Protein 9PGW (pdb70)

GO terms:
  GO:0000139 Golgi membrane (C, IDA)
  GO:0005769 early endosome (C, IDA)
  GO:0005829 cytosol (C, IDA)
  GO:0005886 plasma membrane (C, IDA)
  GO:0030140 trans-Golgi network transport vesicle (C, IDA)
  GO:0045055 regulated exocytosis (P, IDA)
  GO:0009725 response to hormone (P, IDA)
  GO:0006893 Golgi to plasma membrane transport (P, IDA)
  GO:0006897 endocytosis (P, IDA)

Radius of gyration: 14.92 Å; Cα contacts (8 Å, |Δi|>4): 366; chains: 1; bounding box: 34×33×40 Å

Secondary structure (DSSP, 8-state):
--EEEEE--SHHHHHHHHHHHHTT-EEEEE-SSHHHHGGGS-TTSEEE-HHHHGGG-SEEEE-S-GGGGGGGGGGHHHHTT-EEEE----SSTT-SSS-HHHHHHHH-TTSEEEE--TTS-HHHHHH---TT--EEEEB-S-HHHHHHHHHHHHHTT-EEEE--SGGGHHHHHHGGGT-

Structure (mmCIF, N/CA/C/O backbone):
data_9PGW
#
_entry.id   9PGW
#
_cell.length_a   68.123
_cell.length_b   68.123
_cell.length_c   95.225
_cell.angle_alpha   90.000
_cell.angle_beta   90.000
_cell.angle_gamma   120.000
#
_symmetry.space_group_name_H-M   'P 31 2 1'
#
loop_
_entity.id
_entity.type
_entity.pdbx_description
1 polymer 'Metalloreductase STEAP2'
2 non-polymer 'NADPH DIHYDRO-NICOTINAMIDE-ADENINE-DINUCLEOTIDE PHOSPHATE'
3 non-polymer 1,2-ETHANEDIOL
4 non-polymer 'SULFATE ION'
5 water water
#
loop_
_atom_site.group_PDB
_atom_site.id
_atom_site.type_symbol
_atom_site.label_atom_id
_atom_site.label_alt_id
_atom_site.label_comp_id
_atom_site.label_asym_id
_atom_site.label_entity_id
_atom_site.label_seq_id
_atom_site.pdbx_PDB_ins_code
_atom_site.Cartn_x
_atom_site.Cartn_y
_atom_site.Cartn_z
_atom_site.occupancy
_atom_site.B_iso_or_equiv
_atom_site.auth_seq_id
_atom_site.auth_comp_id
_atom_site.auth_asym_id
_atom_site.auth_atom_id
_atom_site.pdbx_PDB_model_num
ATOM 1 N N . LYS A 1 4 ? 14.02421 0.33215 14.91033 1.000 42.44806 30 LYS A N 1
ATOM 2 C CA . LYS A 1 4 ? 14.33498 0.82218 13.56900 1.000 36.44476 30 LYS A CA 1
ATOM 3 C C . LYS A 1 4 ? 15.84308 0.90176 13.33674 1.000 31.33890 30 LYS A C 1
ATOM 4 O O . LYS A 1 4 ? 16.59784 1.31305 14.22647 1.000 35.71561 30 LYS A O 1
ATOM 10 N N . VAL A 1 5 ? 16.27173 0.48602 12.14020 1.000 29.92612 31 VAL A N 1
ATOM 11 C CA . VAL A 1 5 ? 17.66713 0.62099 11.74056 1.000 28.05048 31 VAL A CA 1
ATOM 12 C C . VAL A 1 5 ? 17.95436 2.08774 11.45102 1.000 24.27155 31 VAL A C 1
ATOM 13 O O . VAL A 1 5 ? 17.12670 2.78787 10.85144 1.000 25.75850 31 VAL A O 1
ATOM 17 N N . THR A 1 6 ? 19.12418 2.55948 11.88102 1.000 25.48542 32 THR A N 1
ATOM 18 C CA . THR A 1 6 ? 19.52871 3.95095 11.69783 1.000 23.27673 32 THR A CA 1
ATOM 19 C C . THR A 1 6 ? 20.44928 4.06975 10.49058 1.000 21.86610 32 THR A C 1
ATOM 20 O O . THR A 1 6 ? 21.44359 3.34273 10.38355 1.000 23.44227 32 THR A O 1
ATOM 24 N N . VAL A 1 7 ? 20.11504 5.00135 9.59681 1.000 20.24304 33 VAL A N 1
ATOM 25 C CA . VAL A 1 7 ? 20.93758 5.35308 8.44498 1.000 20.39651 33 VAL A CA 1
ATOM 26 C C . VAL A 1 7 ? 21.35432 6.81124 8.58817 1.000 18.49432 33 VAL A C 1
ATOM 27 O O . VAL A 1 7 ? 20.55434 7.65725 8.99968 1.000 20.07014 33 VAL A O 1
ATOM 31 N N . GLY A 1 8 ? 22.60462 7.10435 8.25668 1.000 17.96794 34 GLY A N 1
ATOM 32 C CA . GLY A 1 8 ? 23.13871 8.44834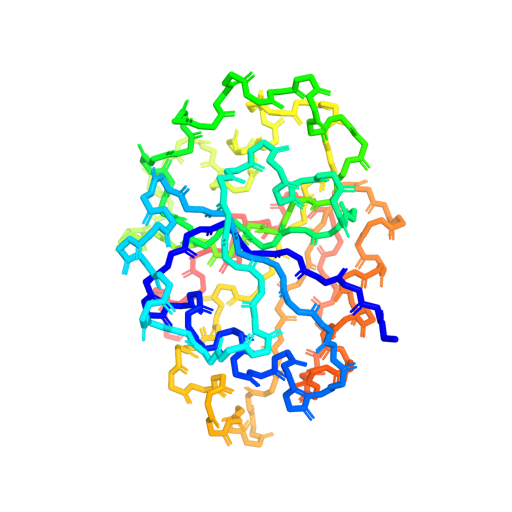 8.36005 1.000 17.90746 34 GLY A CA 1
ATOM 33 C C . GLY A 1 8 ? 23.14772 9.15240 7.01448 1.000 18.02843 34 GLY A C 1
ATOM 34 O O . GLY A 1 8 ? 23.21982 8.51583 5.96152 1.000 17.85179 34 GLY A O 1
ATOM 35 N N . VAL A 1 9 ? 23.03523 10.47214 7.06233 1.000 18.02816 35 VAL A N 1
ATOM 36 C CA . VAL A 1 9 ? 23.20511 11.34296 5.90037 1.000 18.91188 35 VAL A CA 1
ATOM 37 C C . VAL A 1 9 ? 24.08135 12.49830 6.34456 1.000 18.45251 35 VAL A C 1
ATOM 38 O O . VAL A 1 9 ? 23.79083 13.13038 7.36759 1.000 19.21968 35 VAL A O 1
ATOM 42 N N . ILE A 1 10 ? 25.15018 12.76985 5.59709 1.000 17.17178 36 ILE A N 1
ATOM 43 C CA . ILE A 1 10 ? 25.97078 13.95395 5.80109 1.000 18.65791 36 ILE A CA 1
ATOM 44 C C . ILE A 1 10 ? 25.48608 15.01956 4.82949 1.000 18.97926 36 ILE A C 1
ATOM 45 O O . ILE A 1 10 ? 25.34477 14.75496 3.62648 1.000 18.78566 36 ILE A O 1
ATOM 50 N N . GLY A 1 11 ? 25.21239 16.21686 5.33878 1.000 19.04941 37 GLY A N 1
ATOM 51 C CA . GLY A 1 11 ? 24.67799 17.29082 4.52431 1.000 17.93006 37 GLY A CA 1
ATOM 52 C C . GLY A 1 11 ? 23.20908 17.55727 4.83078 1.000 18.65356 37 GLY A C 1
ATOM 53 O O . GLY A 1 11 ? 22.49746 16.72032 5.39147 1.000 21.20422 37 GLY A O 1
ATOM 54 N N . SER A 1 12 ? 22.74015 18.74824 4.41505 1.000 21.52321 38 SER A N 1
ATOM 55 C CA . SER A 1 12 ? 21.36456 19.14932 4.73310 1.000 21.42686 38 SER A CA 1
ATOM 56 C C . SER A 1 12 ? 20.69577 19.87607 3.57431 1.000 24.31826 38 SER A C 1
ATOM 57 O O . SER A 1 12 ? 19.77592 20.68431 3.78689 1.000 27.62030 38 SER A O 1
ATOM 60 N N . GLY A 1 13 ? 21.12683 19.58949 2.34788 1.000 20.73899 39 GLY A N 1
ATOM 61 C CA . GLY A 1 13 ? 20.60074 20.23452 1.16403 1.000 20.54536 39 GLY A CA 1
ATOM 62 C C . GLY A 1 13 ? 19.43052 19.46046 0.58125 1.000 20.99388 39 GLY A C 1
ATOM 63 O O . GLY A 1 13 ? 18.83751 18.59237 1.22531 1.000 20.04875 39 GLY A O 1
ATOM 64 N N . ASP A 1 14 ? 19.08982 19.80596 -0.66676 1.000 20.72183 40 ASP A N 1
ATOM 65 C CA . ASP A 1 14 ? 17.92015 19.20450 -1.30885 1.000 22.37229 40 ASP A CA 1
ATOM 66 C C . ASP A 1 14 ? 18.01698 17.68998 -1.33653 1.000 20.06507 40 ASP A C 1
ATOM 67 O O . ASP A 1 14 ? 17.03793 16.99306 -1.04638 1.000 20.44091 40 ASP A O 1
ATOM 72 N N . PHE A 1 15 ? 19.19552 17.15601 -1.64554 1.000 19.59479 41 PHE A N 1
ATOM 73 C CA . PHE A 1 15 ? 19.29709 15.70486 -1.72976 1.000 19.06315 41 PHE A CA 1
ATOM 74 C C . PHE A 1 15 ? 19.17177 15.05442 -0.35738 1.000 18.65075 41 PHE A C 1
ATOM 75 O O . PHE A 1 15 ? 18.44657 14.06563 -0.19158 1.000 18.75396 41 PHE A O 1
ATOM 83 N N . ALA A 1 16 ? 19.87876 15.59615 0.64283 1.000 18.46350 42 ALA A N 1
ATOM 84 C CA . ALA A 1 16 ? 19.76303 15.06032 1.99194 1.000 17.54835 42 ALA A CA 1
ATOM 85 C C . ALA A 1 16 ? 18.31957 15.08961 2.47908 1.000 17.25220 42 ALA A C 1
ATOM 86 O O . ALA A 1 16 ? 17.84862 14.12798 3.09959 1.000 18.15024 42 ALA A O 1
ATOM 88 N N . LYS A 1 17 ? 17.60713 16.19334 2.22296 1.000 17.61698 43 LYS A N 1
ATOM 89 C CA . LYS A 1 17 ? 16.22694 16.30186 2.68737 1.000 19.77238 43 LYS A CA 1
ATOM 90 C C . LYS A 1 17 ? 15.34327 15.25045 2.01832 1.000 19.60243 43 LYS A C 1
ATOM 91 O O . LYS A 1 17 ? 14.50677 14.61458 2.67486 1.000 21.42556 43 LYS A O 1
ATOM 97 N N . SER A 1 18 ? 15.51531 15.06644 0.70755 1.000 20.63040 44 SER A N 1
ATOM 98 C CA . SER A 1 18 ? 14.70930 14.12888 -0.07107 1.000 22.46289 44 SER A CA 1
ATOM 99 C C . SER A 1 18 ? 15.01487 12.69286 0.33667 1.000 20.45352 44 SER A C 1
ATOM 100 O O . SER A 1 18 ? 14.10153 11.86667 0.48594 1.000 21.79247 44 SER A O 1
ATOM 103 N N . LEU A 1 19 ? 16.30453 12.37546 0.48483 1.000 18.64029 45 LEU A N 1
ATOM 104 C CA A LEU A 1 19 ? 16.70618 11.05838 0.96742 0.688 20.17934 45 LEU A CA 1
ATOM 105 C CA B LEU A 1 19 ? 16.72349 11.06836 0.98916 0.312 20.18686 45 LEU A CA 1
ATOM 106 C C . LEU A 1 19 ? 16.07485 10.76802 2.32767 1.000 18.93207 45 LEU A C 1
ATOM 107 O O . LEU A 1 19 ? 15.59018 9.65197 2.57448 1.000 18.96847 45 LEU A O 1
ATOM 116 N N . THR A 1 20 ? 16.07374 11.75948 3.21759 1.000 19.24805 46 THR A N 1
ATOM 117 C CA . THR A 1 20 ? 15.52411 11.57192 4.54948 1.000 19.55032 46 THR A CA 1
ATOM 118 C C . THR A 1 20 ? 14.03481 11.24046 4.49696 1.000 18.51939 46 THR A C 1
ATOM 119 O O . THR A 1 20 ? 13.57316 10.33508 5.21282 1.000 18.47023 46 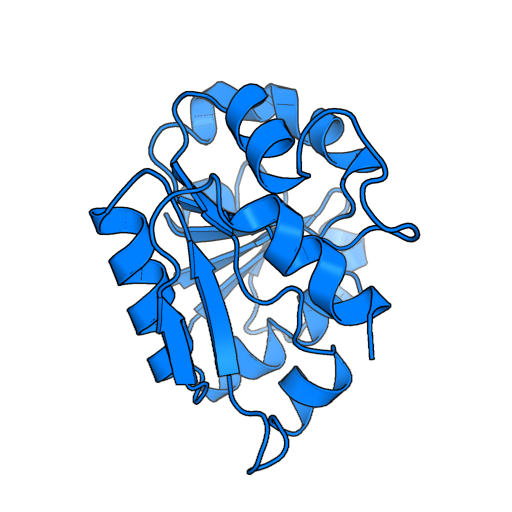THR A O 1
ATOM 123 N N . ILE A 1 21 ? 13.26815 11.97732 3.67426 1.000 20.38176 47 ILE A N 1
ATOM 124 C CA . ILE A 1 21 ? 11.87088 11.61061 3.39002 1.000 23.24802 47 ILE A CA 1
ATOM 125 C C . ILE A 1 21 ? 11.73167 10.14591 3.06315 1.000 21.83374 47 ILE A C 1
ATOM 126 O O . ILE A 1 21 ? 10.91552 9.42877 3.65586 1.000 22.76917 47 ILE A O 1
ATOM 131 N N . A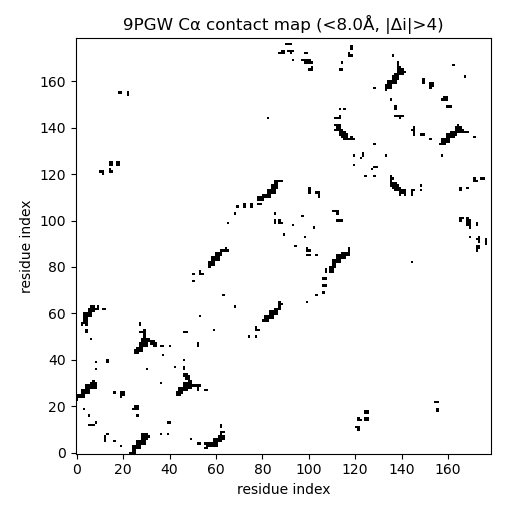RG A 1 22 ? 12.46111 9.71295 2.05160 1.000 20.71855 48 ARG A N 1
ATOM 132 C CA . ARG A 1 22 ? 12.28983 8.35454 1.56873 1.000 19.55197 48 ARG A CA 1
ATOM 133 C C . ARG A 1 22 ? 12.70571 7.34694 2.62870 1.000 19.15259 48 ARG A C 1
ATOM 134 O O . ARG A 1 22 ? 12.02572 6.33323 2.82926 1.000 19.46069 48 ARG A O 1
ATOM 142 N N . LEU A 1 23 ? 13.79201 7.63476 3.35588 1.000 18.48784 49 LEU A N 1
ATOM 143 C CA . LEU A 1 23 ? 14.23682 6.72232 4.40425 1.000 18.94933 49 LEU A CA 1
ATOM 144 C C . LEU A 1 23 ? 13.17791 6.56397 5.48475 1.000 19.17813 49 LEU A C 1
ATOM 145 O O . LEU A 1 23 ? 12.88745 5.44024 5.91170 1.000 20.84242 49 LEU A O 1
ATOM 150 N N . ILE A 1 24 ? 12.58278 7.67687 5.92686 1.000 19.50799 50 ILE A N 1
ATOM 151 C CA . ILE A 1 24 ? 11.52874 7.60527 6.94013 1.000 20.43113 50 ILE A CA 1
ATOM 152 C C . ILE A 1 24 ? 10.32271 6.84496 6.40458 1.000 22.46118 50 ILE A C 1
ATOM 153 O O . ILE A 1 24 ? 9.76519 5.96934 7.08592 1.000 22.40469 50 ILE A O 1
ATOM 158 N N . ARG A 1 25 ? 9.90465 7.16136 5.17135 1.000 20.75029 51 ARG A N 1
ATOM 159 C CA . ARG A 1 25 ? 8.73361 6.49851 4.60304 1.000 21.72996 51 ARG A CA 1
ATOM 160 C C . ARG A 1 25 ? 8.93641 4.99370 4.51605 1.000 23.25239 51 ARG A C 1
ATOM 161 O O . ARG A 1 25 ? 7.97728 4.22171 4.64916 1.000 25.98576 51 ARG A O 1
ATOM 169 N N . CYS A 1 26 ? 10.17691 4.55400 4.32787 1.000 21.83677 52 CYS A N 1
ATOM 170 C CA . CYS A 1 26 ? 10.48627 3.14110 4.16558 1.000 21.85715 52 CYS A CA 1
ATOM 171 C C . CYS A 1 26 ? 10.93047 2.47125 5.45761 1.000 22.83471 52 CYS A C 1
ATOM 172 O O . CYS A 1 26 ? 11.41854 1.33837 5.41386 1.000 25.39871 52 CYS A O 1
ATOM 175 N N . GLY A 1 27 ? 10.79496 3.14447 6.59687 1.000 21.71093 53 GLY A N 1
ATOM 176 C CA . GLY A 1 27 ? 10.90978 2.48980 7.88481 1.000 22.51002 53 GLY A CA 1
ATOM 177 C C . GLY A 1 27 ? 12.21667 2.65871 8.62074 1.000 25.94215 53 GLY A C 1
ATOM 178 O O . GLY A 1 27 ? 12.44486 1.94821 9.60614 1.000 28.12328 53 GLY A O 1
ATOM 179 N N . TYR A 1 28 ? 13.07728 3.56981 8.18923 1.000 21.58178 54 TYR A N 1
ATOM 180 C CA . TYR A 1 28 ? 14.35436 3.79232 8.85102 1.000 22.99304 54 TYR A CA 1
ATOM 181 C C . TYR A 1 28 ? 14.28368 4.97587 9.81118 1.000 22.53312 54 TYR A C 1
ATOM 182 O O . TYR A 1 28 ? 13.42232 5.85268 9.70252 1.000 25.99234 54 TYR A O 1
ATOM 191 N N . HIS A 1 29 ? 15.20832 4.98139 10.76522 1.000 22.29328 55 HIS A N 1
ATOM 192 C CA . HIS A 1 29 ? 15.51699 6.16014 11.55663 1.000 23.02136 55 HIS A CA 1
ATOM 193 C C . HIS A 1 29 ? 16.70121 6.85104 10.89531 1.000 22.88240 55 HIS A C 1
ATOM 194 O O . HIS A 1 29 ? 17.62205 6.18126 10.42720 1.000 23.50708 55 HIS A O 1
ATOM 201 N N . VAL A 1 30 ? 16.68453 8.18102 10.87038 1.000 21.67159 56 VAL A N 1
ATOM 202 C CA . VAL A 1 30 ? 17.68624 8.97240 10.16009 1.000 22.45570 56 VAL A CA 1
ATOM 203 C C . VAL A 1 30 ? 18.44583 9.84227 11.14713 1.000 21.85989 56 VAL A C 1
ATOM 204 O O . VAL A 1 30 ? 17.84141 10.50739 11.99678 1.000 23.54483 56 VAL A O 1
ATOM 208 N N . VAL A 1 31 ? 19.76782 9.85065 11.01858 1.000 19.96417 57 VAL A N 1
ATOM 209 C CA . VAL A 1 31 ? 20.63295 10.80005 11.70103 1.000 21.23495 57 VAL A CA 1
ATOM 210 C C . VAL A 1 31 ? 21.33907 11.63761 10.64304 1.000 21.87623 57 VAL A C 1
ATOM 211 O O . VAL A 1 31 ? 21.84238 11.09571 9.64969 1.000 21.10302 57 VAL A O 1
ATOM 215 N N . ILE A 1 32 ? 21.33768 12.95538 10.83669 1.000 20.99914 58 ILE A N 1
ATOM 216 C CA . ILE A 1 32 ? 21.96092 13.91363 9.93020 1.000 18.25763 58 ILE A CA 1
ATOM 217 C C . ILE A 1 32 ? 23.21075 14.45074 10.60325 1.000 21.27173 58 ILE A C 1
ATOM 218 O O . ILE A 1 32 ? 23.17134 14.83932 11.77761 1.000 21.76487 58 ILE A O 1
ATOM 223 N N . GLY A 1 33 ? 24.31843 14.48199 9.85897 1.000 20.89545 59 GLY A N 1
ATOM 224 C CA . GLY A 1 33 ? 25.50003 15.21051 10.25922 1.000 21.28973 59 GLY A CA 1
ATOM 225 C C . GLY A 1 33 ? 25.59722 16.48816 9.45098 1.000 21.39214 59 GLY A C 1
ATOM 226 O O . GLY A 1 33 ? 25.65905 16.45109 8.21552 1.000 21.15389 59 GLY A O 1
ATOM 227 N N . SER A 1 34 ? 25.61296 17.62389 10.15149 1.000 21.09735 60 SER A N 1
ATOM 228 C CA . SER A 1 34 ? 25.67689 18.93885 9.53179 1.000 21.99339 60 SER A CA 1
ATOM 229 C C . SER A 1 34 ? 26.76363 19.76199 10.21014 1.000 26.37695 60 SER A C 1
ATOM 230 O O . SER A 1 34 ? 27.08482 19.54960 11.38492 1.000 26.17463 60 SER A O 1
ATOM 233 N N . ARG A 1 35 ? 27.33169 20.70515 9.45491 1.000 22.65620 61 ARG A N 1
ATOM 234 C CA . ARG A 1 35 ? 28.26105 21.66275 10.05241 1.000 24.76098 61 ARG A CA 1
ATOM 235 C C . ARG A 1 35 ? 27.56428 22.55155 11.07136 1.000 30.45439 61 ARG A C 1
ATOM 236 O O . ARG A 1 35 ? 28.19837 23.02289 12.02170 1.000 30.43521 61 ARG A O 1
ATOM 244 N N . ASN A 1 36 ? 26.27449 22.80437 10.88227 1.000 27.37175 62 ASN A N 1
ATOM 245 C CA . ASN A 1 36 ? 25.49953 23.71509 11.72886 1.000 29.24362 62 ASN A CA 1
ATOM 246 C C . ASN A 1 36 ? 24.17460 23.06776 12.10511 1.000 25.54118 62 ASN A C 1
ATOM 247 O O . ASN A 1 36 ? 23.11322 23.44697 11.59597 1.000 29.24112 62 ASN A O 1
ATOM 252 N N . PRO A 1 37 ? 24.20554 22.09131 13.01723 1.000 26.66211 63 PRO A N 1
ATOM 253 C CA . PRO A 1 37 ? 22.99710 21.30044 13.28752 1.000 27.59962 63 PRO A CA 1
ATOM 254 C C . PRO A 1 37 ? 21.86252 22.09883 13.89608 1.000 31.69620 63 PRO A C 1
ATOM 255 O O . PRO A 1 37 ? 20.69930 21.78156 13.62953 1.000 30.21673 63 PRO A O 1
ATOM 259 N N . LYS A 1 38 ? 22.15133 23.11727 14.70895 1.000 33.05204 64 LYS A N 1
ATOM 260 C CA . LYS A 1 38 ? 21.06210 23.92159 15.25918 1.000 32.62266 64 LYS A CA 1
ATOM 261 C C . LYS A 1 38 ? 20.29671 24.63168 14.14783 1.000 34.65454 64 LYS A C 1
ATOM 262 O O . LYS A 1 38 ? 19.06070 24.64125 14.14071 1.000 38.67978 64 LYS A O 1
ATOM 264 N N . SER A 1 39 ? 21.01867 25.21012 13.18520 1.000 33.83324 65 SER A N 1
ATOM 265 C CA . SER A 1 39 ? 20.37790 25.81800 12.02273 1.000 32.76050 65 SER A CA 1
ATOM 266 C C . SER A 1 39 ? 19.69994 24.76500 11.15123 1.000 35.62404 65 SER A C 1
ATOM 267 O O . SER A 1 39 ? 18.53116 24.91099 10.77550 1.000 36.96116 65 SER A O 1
ATOM 270 N N . ALA A 1 40 ? 20.41913 23.68958 10.82127 1.000 31.50563 66 ALA A N 1
ATOM 271 C CA . ALA A 1 40 ? 19.87466 22.67899 9.92180 1.000 30.89460 66 ALA A CA 1
ATOM 272 C C . ALA A 1 40 ? 18.66135 21.96309 10.50470 1.000 33.34407 66 ALA A C 1
ATOM 273 O O . ALA A 1 40 ? 17.87199 21.39168 9.74487 1.000 33.91691 66 ALA A O 1
ATOM 275 N N . SER A 1 41 ? 18.48753 21.99184 11.82960 1.000 33.69893 67 SER A N 1
ATOM 276 C CA . SER A 1 41 ? 17.44246 21.19775 12.46956 1.000 36.24079 67 SER A CA 1
ATOM 277 C C . SER A 1 41 ? 16.04712 21.51913 11.93702 1.000 44.18047 67 SER A C 1
ATOM 278 O O . SER A 1 41 ? 15.17666 20.64050 11.91359 1.000 43.13971 67 SER A O 1
ATOM 281 N N . GLU A 1 42 ? 15.81426 22.75571 11.49614 1.000 47.04708 68 GLU A N 1
ATOM 282 C CA . GLU A 1 42 ? 14.49703 23.13573 10.99658 1.000 47.50894 68 GLU A CA 1
ATOM 283 C C . GLU A 1 42 ? 14.21117 22.58588 9.60552 1.000 48.45944 68 GLU A C 1
ATOM 284 O O . GLU A 1 42 ? 13.04244 22.48773 9.21245 1.000 48.73446 68 GLU A O 1
ATOM 290 N N . SER A 1 43 ? 15.24281 22.21013 8.86423 1.000 42.82267 69 SER A N 1
ATOM 291 C CA . SER A 1 43 ? 15.08702 21.58991 7.55982 1.000 43.85614 69 SER A CA 1
ATOM 292 C C . SER A 1 43 ? 14.70665 20.11933 7.64402 1.000 42.90227 69 SER A C 1
ATOM 293 O O . SER A 1 43 ? 14.82926 19.40902 6.63736 1.000 40.61796 69 SER A O 1
ATOM 296 N N . PHE A 1 44 ? 14.29025 19.63907 8.81429 1.000 43.67802 70 PHE A N 1
ATOM 297 C CA . PHE A 1 44 ? 14.02658 18.22269 9.01120 1.000 38.97550 70 PHE A CA 1
ATOM 298 C C . PHE A 1 44 ? 12.93338 18.05381 10.04854 1.000 36.08675 70 PHE A C 1
ATOM 299 O O . PHE A 1 44 ? 12.76007 18.92081 10.91114 1.000 42.35669 70 PHE A O 1
ATOM 307 N N . PRO A 1 45 ? 12.20109 16.94606 10.00640 1.000 37.06677 71 PRO A N 1
ATOM 308 C CA . PRO A 1 45 ? 11.18484 16.69269 11.02765 1.000 39.53617 71 PRO A CA 1
ATOM 309 C C . PRO A 1 45 ? 11.85250 16.47231 12.37427 1.000 41.03424 71 PRO A C 1
ATOM 310 O O . PRO A 1 45 ? 13.05526 16.22635 12.48595 1.000 38.33699 71 PRO A O 1
ATOM 314 N N . HIS A 1 46 ? 11.03167 16.53404 13.41714 1.000 41.35074 72 HIS A N 1
ATOM 315 C CA A HIS A 1 46 ? 11.54811 16.31992 14.75885 0.564 37.64670 72 HIS A CA 1
ATOM 316 C CA B HIS A 1 46 ? 11.52018 16.31230 14.77590 0.436 37.66775 72 HIS A CA 1
ATOM 317 C C . HIS A 1 46 ? 12.00199 14.88075 14.98900 1.000 37.96960 72 HIS A C 1
ATOM 318 O O . HIS A 1 46 ? 12.87020 14.64323 15.83735 1.000 37.60419 72 HIS A O 1
ATOM 331 N N . VAL A 1 47 ? 11.46716 13.92006 14.22922 1.000 33.11669 73 VAL A N 1
ATOM 332 C CA . VAL A 1 47 ? 11.88771 12.52733 14.34661 1.000 30.96456 73 VAL A CA 1
ATOM 333 C C . VAL A 1 47 ? 13.30279 12.29382 13.83436 1.000 30.26958 73 VAL A C 1
ATOM 334 O O . VAL A 1 47 ? 13.88516 11.23241 14.09619 1.000 29.08974 73 VAL A O 1
ATOM 338 N N . VAL A 1 48 ? 13.88026 13.26659 13.13370 1.000 28.15360 74 VAL A N 1
ATOM 339 C CA . VAL A 1 48 ? 15.23643 13.15310 12.61287 1.000 25.32252 74 VAL A CA 1
ATOM 340 C C . VAL A 1 48 ? 16.20133 13.74720 13.62926 1.000 26.97239 74 VAL A C 1
ATOM 341 O O . VAL A 1 48 ? 15.99574 14.86481 14.11325 1.000 29.20324 74 VAL A O 1
ATOM 345 N N . ASP A 1 49 ? 17.27955 13.01818 13.91162 1.000 26.24795 75 ASP A N 1
ATOM 346 C CA . ASP A 1 49 ? 18.32399 13.44912 14.83800 1.000 26.27974 75 ASP A CA 1
ATOM 347 C C . ASP A 1 49 ? 19.37598 14.22184 14.04366 1.000 27.79076 75 ASP A C 1
ATOM 348 O O . ASP A 1 49 ? 20.20221 13.62673 13.35343 1.000 26.00350 75 ASP A O 1
ATOM 353 N N . VAL A 1 50 ? 19.34923 15.54891 14.13693 1.000 23.54629 76 VAL A N 1
ATOM 354 C CA . VAL A 1 50 ? 20.30263 16.41967 13.44883 1.000 25.48214 76 VAL A CA 1
ATOM 355 C C . VAL A 1 50 ? 21.39303 16.82275 14.43385 1.000 26.31795 76 VAL A C 1
ATOM 356 O O . VAL A 1 50 ? 21.10909 17.40570 15.48952 1.000 27.70233 76 VAL A O 1
ATOM 360 N N . THR A 1 51 ? 22.64539 16.54358 14.07920 1.000 23.47905 77 THR A N 1
ATOM 361 C CA . THR A 1 51 ? 23.76227 16.69679 15.00128 1.000 25.53040 77 THR A CA 1
ATOM 362 C C . THR A 1 51 ? 25.03289 16.99400 14.20893 1.000 24.94999 77 THR A C 1
ATOM 363 O O . THR A 1 51 ? 25.02056 17.07662 12.97941 1.000 22.74279 77 THR A O 1
ATOM 367 N N . HIS A 1 52 ? 26.13986 17.17233 14.92193 1.000 27.12712 78 HIS A N 1
ATOM 368 C CA . HIS A 1 52 ? 27.41033 17.37914 14.24937 1.000 25.88919 78 HIS A CA 1
ATOM 369 C C . HIS A 1 52 ? 27.87538 16.05831 13.63561 1.000 22.71380 78 HIS A C 1
ATOM 370 O O . HIS A 1 52 ? 27.44982 14.97607 14.04594 1.000 24.04507 78 HIS A O 1
ATOM 377 N N . HIS A 1 53 ? 28.75303 16.15558 12.62888 1.000 22.65289 79 HIS A N 1
ATOM 378 C CA . HIS A 1 53 ? 29.21033 14.95678 11.92690 1.000 21.05532 79 HIS A CA 1
ATOM 379 C C . HIS A 1 53 ? 29.73028 13.90469 12.89441 1.000 24.06087 79 HIS A C 1
ATOM 380 O O . HIS A 1 53 ? 29.38430 12.72556 12.79101 1.000 23.14175 79 HIS A O 1
ATOM 387 N N . GLU A 1 54 ? 30.59078 14.31420 13.83168 1.000 24.76362 80 GLU A N 1
ATOM 388 C CA . GLU A 1 54 ? 31.25864 13.34820 14.69999 1.000 26.40596 80 GLU A CA 1
ATOM 389 C C . GLU A 1 54 ? 30.28450 12.62480 15.61862 1.000 27.93613 80 GLU A C 1
ATOM 390 O O . GLU A 1 54 ? 30.57962 11.51100 16.06234 1.000 30.53739 80 GLU A O 1
ATOM 396 N N . ASP A 1 55 ? 29.13527 13.23278 15.92254 1.000 24.96564 81 ASP A N 1
ATOM 397 C CA A ASP A 1 55 ? 28.10954 12.53772 16.69916 0.584 27.02917 81 ASP A CA 1
ATOM 398 C CA B ASP A 1 55 ? 28.12411 12.53593 16.70365 0.416 27.03326 81 ASP A CA 1
ATOM 399 C C . ASP A 1 55 ? 27.24964 11.64059 15.82540 1.000 27.34697 81 ASP A C 1
ATOM 400 O O . ASP A 1 55 ? 26.93215 10.50978 16.21333 1.000 27.80566 81 ASP A O 1
ATOM 409 N N . ALA A 1 56 ? 26.86757 12.11995 14.63788 1.000 23.08242 82 ALA A N 1
ATOM 410 C CA . ALA A 1 56 ? 26.03926 11.30222 13.75758 1.000 23.70680 82 ALA A CA 1
ATOM 411 C C . ALA A 1 56 ? 26.72065 9.98152 13.42068 1.000 27.04094 82 ALA A C 1
ATOM 412 O O . ALA A 1 56 ? 26.06744 8.93269 13.34773 1.000 25.33445 82 ALA A O 1
ATOM 414 N N . LEU A 1 57 ? 28.04259 10.00948 13.24382 1.000 25.88565 83 LEU A N 1
ATOM 415 C CA . LEU A 1 57 ? 28.76640 8.84027 12.76492 1.000 28.24388 83 LEU A CA 1
ATOM 416 C C . LEU A 1 57 ? 28.77445 7.72492 13.80293 1.000 28.62384 83 LEU A C 1
ATOM 417 O O . LEU A 1 57 ? 28.92522 6.55048 13.44777 1.000 29.37628 83 LEU A O 1
ATOM 422 N N . THR A 1 58 ? 28.63569 8.06466 15.08832 1.000 28.16563 84 THR A N 1
ATOM 423 C CA . THR A 1 58 ? 28.60596 7.05768 16.14616 1.000 28.40915 84 THR A CA 1
ATOM 424 C C . THR A 1 58 ? 27.28198 6.31385 16.21117 1.000 30.56332 84 THR A C 1
ATOM 425 O O . THR A 1 58 ? 27.17342 5.32394 16.94310 1.000 30.78433 84 THR A O 1
ATOM 429 N N . LYS A 1 59 ? 26.27862 6.75716 15.46015 1.000 24.31607 85 LYS A N 1
ATOM 430 C CA . LYS A 1 59 ? 24.94109 6.19478 15.55037 1.000 23.20426 85 LYS A CA 1
ATOM 431 C C . LYS A 1 59 ? 24.56521 5.29670 14.38425 1.000 25.17262 85 LYS A C 1
ATOM 432 O O . LYS A 1 59 ? 23.45506 4.75997 14.37259 1.000 25.08887 85 LYS A O 1
ATOM 438 N N . THR A 1 60 ? 25.46617 5.08709 13.42741 1.000 26.27234 86 THR A N 1
ATOM 439 C CA . THR A 1 60 ? 25.15086 4.25956 12.27564 1.000 25.26549 86 THR A CA 1
ATOM 440 C C . THR A 1 60 ? 26.44949 3.78996 11.64845 1.000 23.36236 86 THR A C 1
ATOM 441 O O . THR A 1 60 ? 27.50795 4.39158 11.84218 1.000 24.89073 86 THR A O 1
ATOM 445 N N . ASN A 1 61 ? 26.34562 2.72101 10.86582 1.000 23.23563 87 ASN A N 1
ATOM 446 C CA . ASN A 1 61 ? 27.46729 2.26496 10.06158 1.000 24.73104 87 ASN A CA 1
ATOM 447 C C . ASN A 1 61 ? 27.28225 2.49702 8.56942 1.000 24.41895 87 ASN A C 1
ATOM 448 O O . ASN A 1 61 ? 28.15508 2.10264 7.79258 1.000 22.07325 87 ASN A O 1
ATOM 453 N N . ILE A 1 62 ? 26.17891 3.10757 8.14016 1.000 20.94666 88 ILE A N 1
ATOM 454 C CA . ILE A 1 62 ? 25.94094 3.34385 6.71766 1.000 20.43257 88 ILE A CA 1
ATOM 455 C C . ILE A 1 62 ? 25.56257 4.80501 6.56764 1.000 19.92844 88 ILE A C 1
ATOM 456 O O . ILE A 1 62 ? 24.58155 5.25668 7.17308 1.000 20.68223 88 ILE A O 1
ATOM 461 N N . ILE A 1 63 ? 26.32705 5.54085 5.76146 1.000 19.32252 89 ILE A N 1
ATOM 462 C CA . ILE A 1 63 ? 26.20535 6.99493 5.66853 1.000 18.50088 89 ILE A CA 1
ATOM 463 C C . ILE A 1 63 ? 26.18039 7.41934 4.21200 1.000 17.25418 89 ILE A C 1
ATOM 464 O O . ILE A 1 63 ? 27.14346 7.16811 3.47091 1.000 17.90516 89 ILE A O 1
ATOM 469 N N . PHE A 1 64 ? 25.10620 8.09199 3.81154 1.000 16.02051 90 PHE A N 1
ATOM 470 C CA . PHE A 1 64 ? 25.06706 8.75865 2.52042 1.000 16.07900 90 PHE A CA 1
ATOM 471 C C . PHE A 1 64 ? 25.85953 10.05570 2.60953 1.000 16.50344 90 PHE A C 1
ATOM 472 O O . PHE A 1 64 ? 25.62406 10.88235 3.50049 1.000 17.29201 90 PHE A O 1
ATOM 480 N N . VAL A 1 65 ? 26.76760 10.26859 1.66765 1.000 16.55947 91 VAL A N 1
ATOM 481 C CA . VAL A 1 65 ? 27.59238 11.47154 1.66152 1.000 16.10813 91 VAL A CA 1
ATOM 482 C C . VAL A 1 65 ? 26.93709 12.49970 0.75280 1.000 16.93356 91 VAL A C 1
ATOM 483 O O . VAL A 1 65 ? 27.29985 12.64193 -0.41725 1.000 17.68717 91 VAL A O 1
ATOM 487 N N . ALA A 1 66 ? 25.92424 13.18666 1.26862 1.000 15.98395 92 ALA A N 1
ATOM 488 C CA . ALA A 1 66 ? 25.08885 14.06552 0.44702 1.000 16.39687 92 ALA A CA 1
ATOM 489 C C . ALA A 1 66 ? 25.65957 15.47500 0.35236 1.000 18.30933 92 ALA A C 1
ATOM 490 O O . ALA A 1 66 ? 24.97901 16.47765 0.58107 1.000 18.39008 92 ALA A O 1
ATOM 492 N N . ILE A 1 67 ? 26.93011 15.53290 -0.03447 1.000 17.53119 93 ILE A N 1
ATOM 493 C CA . ILE A 1 67 ? 27.63478 16.77384 -0.32248 1.000 17.00525 93 ILE A CA 1
ATOM 494 C C . ILE A 1 67 ? 28.34584 16.60261 -1.66235 1.000 16.84802 93 ILE A C 1
ATOM 495 O O . ILE A 1 67 ? 28.50754 15.48809 -2.16726 1.000 18.02946 93 ILE A O 1
ATOM 500 N N . HIS A 1 68 ? 28.77595 17.72696 -2.23807 1.000 18.32587 94 HIS A N 1
ATOM 501 C CA . HIS A 1 68 ? 29.50666 17.69826 -3.49433 1.000 18.24710 94 HIS A CA 1
ATOM 502 C C . HIS A 1 68 ? 30.97831 17.34550 -3.30162 1.000 19.05644 94 HIS A C 1
ATOM 503 O O . HIS A 1 68 ? 31.56182 17.55853 -2.23637 1.000 19.23076 94 HIS A O 1
ATOM 510 N N . ARG A 1 69 ? 31.57211 16.79764 -4.36946 1.000 19.49962 95 ARG A N 1
ATOM 511 C CA . ARG A 1 69 ? 32.95027 16.30912 -4.32771 1.000 18.43345 95 ARG A CA 1
ATOM 512 C C . ARG A 1 69 ? 33.92158 17.36763 -3.82268 1.000 21.59756 95 ARG A C 1
ATOM 513 O O . ARG A 1 69 ? 34.85463 17.05450 -3.06180 1.000 21.72993 95 ARG A O 1
ATOM 521 N N . GLU A 1 70 ? 33.72684 18.62054 -4.23615 1.000 22.84889 96 GLU A N 1
ATOM 522 C CA . GLU A 1 70 ? 34.66210 19.67237 -3.84799 1.000 25.50360 96 GLU A CA 1
ATOM 523 C C . GLU A 1 70 ? 34.67177 19.92857 -2.34915 1.000 26.17467 96 GLU A C 1
ATOM 524 O O . GLU A 1 70 ? 35.55897 20.64114 -1.86732 1.000 26.58729 96 GLU A O 1
ATOM 530 N N . HIS A 1 71 ? 33.71432 19.38561 -1.60026 1.000 21.98973 97 HIS A N 1
ATOM 531 C CA . HIS A 1 71 ? 33.67480 19.56742 -0.15275 1.000 24.23381 97 HIS A CA 1
ATOM 532 C C . HIS A 1 71 ? 34.06573 18.31364 0.62386 1.000 23.24906 97 HIS A C 1
ATOM 533 O O . HIS A 1 71 ? 33.99585 18.30956 1.85894 1.000 22.92957 97 HIS A O 1
ATOM 540 N N . TYR A 1 72 ? 34.49295 17.25183 -0.06490 1.000 20.97501 98 TYR A N 1
ATOM 541 C CA . TYR A 1 72 ? 34.82709 16.01034 0.62187 1.000 20.75478 98 TYR A CA 1
ATOM 542 C C . TYR A 1 72 ? 35.93168 16.21811 1.65548 1.000 22.05843 98 TYR A C 1
ATOM 543 O O . TYR A 1 72 ? 35.90398 15.60444 2.72483 1.000 21.91702 98 TYR A O 1
ATOM 552 N N . THR A 1 73 ? 36.93519 17.04181 1.33931 1.000 25.26482 99 THR A N 1
ATOM 553 C CA . THR A 1 73 ? 38.05613 17.17415 2.26975 1.000 26.26665 99 THR A CA 1
ATOM 554 C C . THR A 1 73 ? 37.65159 17.83754 3.57270 1.000 27.16602 99 THR A C 1
ATOM 555 O O . THR A 1 73 ? 38.39621 17.74839 4.55556 1.000 27.30394 99 THR A O 1
ATOM 559 N N . SER A 1 74 ? 36.50107 18.50449 3.60818 1.000 25.92481 100 SER A N 1
ATOM 560 C CA . SER A 1 74 ? 35.99882 19.01407 4.87664 1.000 25.93503 100 SER A CA 1
ATOM 561 C C . SER A 1 74 ? 35.73094 17.90197 5.88773 1.000 27.09113 100 SER A C 1
ATOM 562 O O . SER A 1 74 ? 35.60644 18.18427 7.08557 1.000 28.63012 100 SER A O 1
ATOM 565 N N . LEU A 1 75 ? 35.63114 16.64864 5.44108 1.000 24.70438 101 LEU A N 1
ATOM 566 C CA . LEU A 1 75 ? 35.41434 15.50900 6.31279 1.000 23.96991 101 LEU A CA 1
ATOM 567 C C . LEU A 1 75 ? 36.71025 14.78577 6.65708 1.000 23.02939 101 LEU A C 1
ATOM 568 O O . LEU A 1 75 ? 36.68203 13.80140 7.39584 1.000 22.20104 101 LEU A O 1
ATOM 573 N N . SER A 1 76 ? 37.84652 15.23606 6.11871 1.000 23.13522 102 SER A N 1
ATOM 574 C CA . SER A 1 76 ? 39.06693 14.44329 6.24729 1.000 24.63886 102 SER A CA 1
ATOM 575 C C . SER A 1 76 ? 39.48267 14.24458 7.69758 1.000 24.15770 102 SER A C 1
ATOM 576 O O . SER A 1 76 ? 40.07574 13.21379 8.03524 1.000 24.22526 102 SER A O 1
ATOM 579 N N . ASP A 1 77 ? 39.17173 15.20165 8.56913 1.000 22.60459 103 ASP A N 1
ATOM 580 C CA . ASP A 1 77 ? 39.54910 15.03606 9.96878 1.000 23.55356 103 ASP A CA 1
ATOM 581 C C . ASP A 1 77 ? 38.73963 13.96534 10.68725 1.000 22.98333 103 ASP A C 1
ATOM 582 O O . ASP A 1 77 ? 39.12402 13.55327 11.79327 1.000 23.40608 103 ASP A O 1
ATOM 587 N N . LEU A 1 78 ? 37.65933 13.48646 10.07741 1.000 23.46346 104 LEU A N 1
ATOM 588 C CA . LEU A 1 78 ? 36.85530 12.39798 10.61175 1.000 25.56223 104 LEU A CA 1
ATOM 589 C C . LEU A 1 78 ? 37.38332 11.01335 10.24033 1.000 20.82102 104 LEU A C 1
ATOM 590 O O . LEU A 1 78 ? 36.75031 10.01962 10.59143 1.000 24.06091 104 LEU A O 1
ATOM 595 N N . ARG A 1 79 ? 38.53368 10.92573 9.55528 1.000 21.46645 105 ARG A N 1
ATOM 596 C CA . ARG A 1 79 ? 39.00765 9.65813 9.00427 1.000 23.24869 105 ARG A CA 1
ATOM 597 C C . ARG A 1 79 ? 39.00611 8.53741 10.04246 1.000 21.52292 105 ARG A C 1
ATOM 598 O O . ARG A 1 79 ? 38.51619 7.43462 9.78477 1.000 23.92792 105 ARG A O 1
ATOM 606 N N . HIS A 1 80 ? 39.54171 8.80550 11.23732 1.000 24.30097 106 HIS A N 1
ATOM 607 C CA . HIS A 1 80 ? 39.62104 7.74641 12.23703 1.000 27.10541 106 HIS A CA 1
ATOM 608 C C . HIS A 1 80 ? 38.23900 7.24568 12.64045 1.000 25.64853 106 HIS A C 1
ATOM 609 O O . HIS A 1 80 ? 38.02202 6.03224 12.76951 1.000 28.61484 106 HIS A O 1
ATOM 616 N N . LEU A 1 81 ? 37.29714 8.16579 12.85408 1.000 26.55041 107 LEU A N 1
ATOM 617 C CA . LEU A 1 81 ? 35.94409 7.76112 13.22695 1.000 26.80901 107 LEU A CA 1
ATOM 618 C C . LEU A 1 81 ? 35.24529 6.99830 12.12098 1.000 28.21318 107 LEU A C 1
ATOM 619 O O . LEU A 1 81 ? 34.37058 6.17174 12.40205 1.000 30.22314 107 LEU A O 1
ATOM 624 N N . LEU A 1 82 ? 35.58104 7.28970 10.86997 1.000 24.78426 108 LEU A N 1
ATOM 625 C CA . LEU A 1 82 ? 34.90746 6.67144 9.73812 1.000 24.65062 108 LEU A CA 1
ATOM 626 C C . LEU A 1 82 ? 35.42565 5.28301 9.41075 1.000 24.20628 108 LEU A C 1
ATOM 627 O O . LEU A 1 82 ? 34.87074 4.63094 8.52070 1.000 23.21967 108 LEU A O 1
ATOM 632 N N . VAL A 1 83 ? 36.45587 4.80166 10.11125 1.000 24.85391 109 VAL A N 1
ATOM 633 C CA . VAL A 1 83 ? 37.03336 3.50777 9.77395 1.000 26.11375 109 VAL A CA 1
ATOM 634 C C . VAL A 1 83 ? 35.96763 2.42361 9.85105 1.000 24.49238 109 VAL A C 1
ATOM 635 O O . VAL A 1 83 ? 35.18927 2.35515 10.80981 1.000 25.48639 109 VAL A O 1
ATOM 639 N N . GLY A 1 84 ? 35.89699 1.59294 8.81208 1.000 23.25197 110 GLY A N 1
ATOM 640 C CA . GLY A 1 84 ? 34.97174 0.48086 8.78097 1.000 25.22228 110 GLY A CA 1
ATOM 641 C C . GLY A 1 84 ? 33.55002 0.82577 8.39311 1.000 25.08011 110 GLY A C 1
ATOM 642 O O . GLY A 1 84 ? 32.74272 -0.08548 8.18717 1.000 26.76692 110 GLY A O 1
ATOM 643 N N . LYS A 1 85 ? 33.21225 2.09929 8.28083 1.000 21.09273 111 LYS A N 1
ATOM 644 C CA . LYS A 1 85 ? 31.84921 2.49374 7.95145 1.000 21.74402 111 LYS A CA 1
ATOM 645 C C . LYS A 1 85 ? 31.63233 2.50601 6.44432 1.000 20.58286 111 LYS A C 1
ATOM 646 O O . LYS A 1 85 ? 32.57030 2.68646 5.66650 1.000 20.46952 111 LYS A O 1
ATOM 652 N N . ILE A 1 86 ? 30.38956 2.26101 6.04147 1.000 19.42772 112 ILE A N 1
ATOM 653 C CA . ILE A 1 86 ? 30.00797 2.33168 4.62959 1.000 17.72804 112 ILE A CA 1
ATOM 654 C C . ILE A 1 86 ? 29.68667 3.78121 4.29494 1.000 18.61113 112 ILE A C 1
ATOM 655 O O . ILE A 1 86 ? 28.85063 4.41103 4.95520 1.000 20.01145 112 ILE A O 1
ATOM 660 N N . LEU A 1 87 ? 30.37341 4.31723 3.29187 1.000 18.33376 113 LEU A N 1
ATOM 661 C CA . LEU A 1 87 ? 30.11955 5.65615 2.77874 1.000 17.01440 113 LEU A CA 1
ATOM 662 C C . LEU A 1 87 ? 29.53244 5.52726 1.37964 1.000 16.87307 113 LEU A C 1
ATOM 663 O O . LEU A 1 87 ? 30.19045 5.00579 0.47589 1.000 16.96631 113 LEU A O 1
ATOM 668 N N . ILE A 1 88 ? 28.30794 6.01227 1.20185 1.000 16.20090 114 ILE A N 1
ATOM 669 C CA . ILE A 1 88 ? 27.64406 5.94593 -0.09883 1.000 16.24425 114 ILE A CA 1
ATOM 670 C C . ILE A 1 88 ? 27.91420 7.24509 -0.84154 1.000 16.07880 114 ILE A C 1
ATOM 671 O O . ILE A 1 88 ? 27.51536 8.32979 -0.38595 1.000 16.67198 114 ILE A O 1
ATOM 676 N N . ASP A 1 89 ? 28.61229 7.13735 -1.97265 1.000 15.66327 115 ASP A N 1
ATOM 677 C CA . ASP A 1 89 ? 28.90682 8.28323 -2.82817 1.000 14.94867 115 ASP A CA 1
ATOM 678 C C . ASP A 1 89 ? 27.75945 8.43817 -3.82079 1.000 14.67134 115 ASP A C 1
ATOM 679 O O . ASP A 1 89 ? 27.57364 7.59076 -4.70766 1.000 15.17954 115 ASP A O 1
ATOM 684 N N . VAL A 1 90 ? 26.99552 9.51897 -3.64565 1.000 15.47732 116 VAL A N 1
ATOM 685 C CA . VAL A 1 90 ? 25.80849 9.85114 -4.42551 1.000 15.02987 116 VAL A CA 1
ATOM 686 C C . VAL A 1 90 ? 26.08462 10.94933 -5.44734 1.000 15.83231 116 VAL A C 1
ATOM 687 O O . VAL A 1 90 ? 25.14594 11.44234 -6.08010 1.000 16.74302 116 VAL A O 1
ATOM 691 N N . SER A 1 91 ? 27.33972 11.34751 -5.62184 1.000 15.80092 117 SER A N 1
ATOM 692 C CA . SER A 1 91 ? 27.65221 12.61447 -6.26935 1.000 16.43579 117 SER A CA 1
ATOM 693 C C . SER A 1 91 ? 27.61726 12.54710 -7.79782 1.000 14.78064 117 SER A C 1
ATOM 694 O O . SER A 1 91 ? 27.80410 11.50389 -8.42954 1.000 16.01215 117 SER A O 1
ATOM 697 N N . ASN A 1 92 ? 27.40325 13.71984 -8.39100 1.000 15.88713 118 ASN A N 1
ATOM 698 C CA . ASN A 1 92 ? 27.52560 13.92180 -9.82292 1.000 16.99097 118 ASN A CA 1
ATOM 699 C C . ASN A 1 92 ? 28.48487 15.07069 -10.07804 1.000 16.66170 118 ASN A C 1
ATOM 700 O O . ASN A 1 92 ? 28.75207 15.88955 -9.19161 1.000 18.20879 118 ASN A O 1
ATOM 705 N N . ASN A 1 93 ? 28.97265 15.13446 -11.31460 1.000 17.34993 119 ASN A N 1
ATOM 706 C CA . ASN A 1 93 ? 29.78421 16.24422 -11.79567 1.000 17.92198 119 ASN A CA 1
ATOM 707 C C . ASN 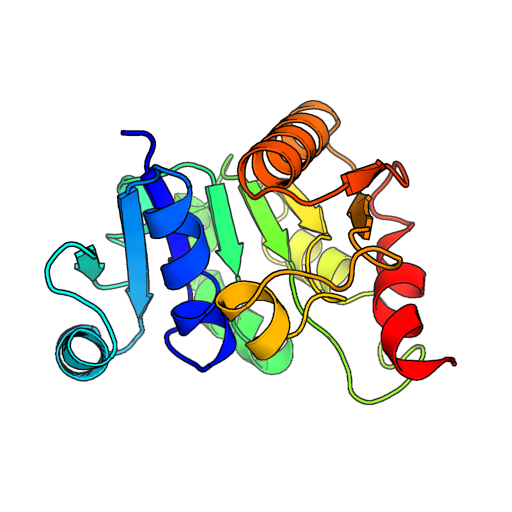A 1 93 ? 29.06118 16.93982 -12.93086 1.000 18.88859 119 ASN A C 1
ATOM 708 O O . A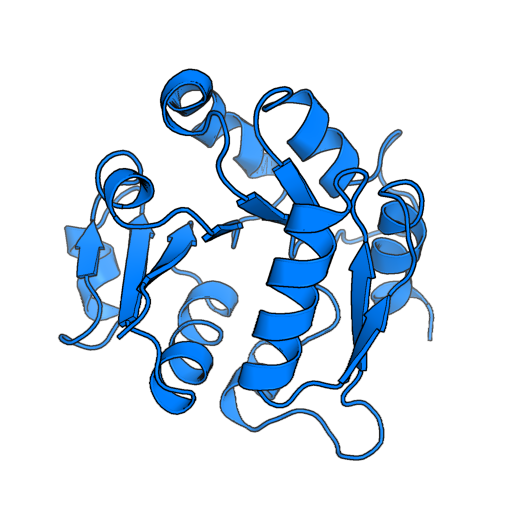SN A 1 93 ? 28.07676 16.43804 -13.48606 1.000 19.63745 119 ASN A O 1
ATOM 713 N N . MET A 1 94 ? 29.59464 18.09153 -13.30930 1.000 20.23217 120 MET A N 1
ATOM 714 C CA . MET A 1 94 ? 28.94263 18.87225 -14.32810 1.000 21.61476 120 MET A CA 1
ATOM 715 C C . MET A 1 94 ? 29.40652 18.45403 -15.71594 1.000 18.51058 120 MET A C 1
ATOM 716 O O . MET A 1 94 ? 28.70998 18.73103 -16.70542 1.000 21.46614 120 MET A O 1
ATOM 721 N N . ARG A 1 95 ? 30.54919 17.77192 -15.81375 1.000 20.08548 121 ARG A N 1
ATOM 722 C CA . ARG A 1 95 ? 31.10929 17.33449 -17.08368 1.000 18.11626 121 ARG A CA 1
ATOM 723 C C . ARG A 1 95 ? 31.40521 15.84651 -17.06819 1.000 19.74048 121 ARG A C 1
ATOM 724 O O . ARG A 1 95 ? 31.74209 15.26937 -16.02729 1.000 19.33884 121 ARG A O 1
ATOM 732 N N . ILE A 1 96 ? 31.27994 15.23787 -18.25001 1.000 19.20903 122 ILE A N 1
ATOM 733 C CA . ILE A 1 96 ? 31.70156 13.85432 -18.43578 1.000 19.82998 122 ILE A CA 1
ATOM 734 C C . ILE A 1 96 ? 33.20550 13.75806 -18.20495 1.000 18.69576 122 ILE A C 1
ATOM 735 O O . ILE A 1 96 ? 33.98132 14.60799 -18.67018 1.000 21.15042 122 ILE A O 1
ATOM 740 N N . ASN A 1 97 ? 33.63003 12.73597 -17.46128 1.000 17.54276 123 ASN A N 1
ATOM 741 C CA . ASN A 1 97 ? 35.05360 12.47159 -17.22997 1.000 17.23998 123 ASN A CA 1
ATOM 742 C C . ASN A 1 97 ? 35.79556 13.71323 -16.74687 1.000 20.04384 123 ASN A C 1
ATOM 743 O O . ASN A 1 97 ? 36.82732 14.10711 -17.29978 1.000 22.64848 123 ASN A O 1
ATOM 748 N N . GLN A 1 98 ? 35.26190 14.32367 -15.69231 1.000 18.85746 124 GLN A N 1
ATOM 749 C CA . GLN A 1 98 ? 35.73968 15.64464 -15.27766 1.000 18.18812 124 GLN A CA 1
ATOM 750 C C . GLN A 1 98 ? 37.11283 15.59373 -14.63119 1.000 21.92552 124 GLN A C 1
ATOM 751 O O . GLN A 1 98 ? 37.93035 16.50734 -14.83188 1.000 23.35903 124 GLN A O 1
ATOM 757 N N . TYR A 1 99 ? 37.38582 14.55912 -13.86044 1.000 21.04568 125 TYR A N 1
ATOM 758 C CA . TYR A 1 99 ? 38.62044 14.46559 -13.08749 1.000 21.18733 125 TYR A CA 1
ATOM 759 C C . TYR A 1 99 ? 39.41374 13.21464 -13.43545 1.000 22.13503 125 TYR A C 1
ATOM 760 O O . TYR A 1 99 ? 38.88950 12.29457 -14.07716 1.000 22.93771 125 TYR A O 1
ATOM 769 N N . PRO A 1 100 ? 40.68137 13.13154 -13.00820 1.000 23.73557 126 PRO A N 1
ATOM 770 C CA . PRO A 1 100 ? 41.48184 11.93763 -13.31331 1.000 25.56382 126 PRO A CA 1
ATOM 771 C C . PRO A 1 100 ? 40.98073 10.67597 -12.63714 1.000 23.70278 126 PRO A C 1
ATOM 772 O O . PRO A 1 100 ? 41.36487 9.57714 -13.05268 1.000 25.15641 126 PRO A O 1
ATOM 776 N N . GLU A 1 101 ? 40.13890 10.79984 -11.60837 1.000 22.33342 127 GLU A N 1
ATOM 777 C CA . GLU A 1 101 ? 39.50863 9.66937 -10.95243 1.000 24.01189 127 GLU A CA 1
ATOM 778 C C . GLU A 1 101 ? 38.02893 9.98461 -10.79026 1.000 19.36141 127 GLU A C 1
ATOM 779 O O . GLU A 1 101 ? 37.62526 11.15155 -10.75719 1.000 19.87242 127 GLU A O 1
ATOM 785 N N . SER A 1 102 ? 37.21805 8.93188 -10.69455 1.000 19.09110 128 SER A N 1
ATOM 786 C CA . SER A 1 102 ? 35.81103 9.15506 -10.39672 1.000 18.25981 128 SER A CA 1
ATOM 787 C C . SER A 1 102 ? 35.66261 9.72607 -8.99677 1.000 17.64339 128 SER A C 1
ATOM 788 O O . SER A 1 102 ? 36.55784 9.61614 -8.15917 1.000 17.34051 128 SER A O 1
ATOM 791 N N . ASN A 1 103 ? 34.50786 10.34017 -8.73922 1.000 16.34568 129 ASN A N 1
ATOM 792 C CA . ASN A 1 103 ? 34.28516 10.91882 -7.42089 1.000 16.61230 129 ASN A CA 1
ATOM 793 C C . ASN A 1 103 ? 34.32418 9.85156 -6.33528 1.000 17.72236 129 ASN A C 1
ATOM 794 O O . ASN A 1 103 ? 34.87725 10.07780 -5.25293 1.000 16.72162 129 ASN A O 1
ATOM 799 N N . ALA A 1 104 ? 33.75446 8.67417 -6.60189 1.000 15.84520 130 ALA A N 1
ATOM 800 C CA . ALA A 1 104 ? 33.79122 7.61402 -5.60275 1.000 16.07353 130 ALA A CA 1
ATOM 801 C C . ALA A 1 104 ? 35.21836 7.14614 -5.35889 1.000 17.40886 130 ALA A C 1
ATOM 802 O O . ALA A 1 104 ? 35.59281 6.85641 -4.21603 1.000 17.52576 130 ALA A O 1
ATOM 804 N N . GLU A 1 105 ? 36.03029 7.03696 -6.41945 1.000 17.56808 131 GLU A N 1
ATOM 805 C CA . GLU A 1 105 ? 37.41245 6.62664 -6.18175 1.000 18.81208 131 GLU A CA 1
ATOM 806 C C . GLU A 1 105 ? 38.17074 7.69812 -5.40799 1.000 20.12826 131 GLU A C 1
ATOM 807 O O . GLU A 1 105 ? 39.01759 7.38690 -4.55646 1.000 20.44989 131 GLU A O 1
ATOM 813 N N . TYR A 1 106 ? 37.87229 8.96544 -5.67096 1.000 18.67243 132 TYR A N 1
ATOM 814 C CA . TYR A 1 106 ? 38.46932 10.04345 -4.89390 1.000 17.92749 132 TYR A CA 1
ATOM 815 C C . TYR A 1 106 ? 38.07878 9.92898 -3.41961 1.000 20.71617 132 TYR A C 1
ATOM 816 O O . TYR A 1 106 ? 38.93886 9.98424 -2.53012 1.000 20.66300 132 TYR A O 1
ATOM 825 N N . LEU A 1 107 ? 36.78945 9.70222 -3.13862 1.000 18.15814 133 LEU A N 1
ATOM 826 C CA . LEU A 1 107 ? 36.35298 9.52200 -1.75544 1.000 18.69196 133 LEU A CA 1
ATOM 827 C C . LEU A 1 107 ? 37.05600 8.32531 -1.10834 1.000 18.79927 133 LEU A C 1
ATOM 828 O O . LEU A 1 107 ? 37.47393 8.39170 0.06042 1.000 19.41436 133 LEU A O 1
ATOM 833 N N . ALA A 1 108 ? 37.21205 7.22813 -1.85537 1.000 18.52045 134 ALA A N 1
ATOM 834 C CA . ALA A 1 108 ? 37.90818 6.05809 -1.32890 1.000 18.62738 134 ALA A CA 1
ATOM 835 C C . ALA A 1 108 ? 39.36730 6.36470 -1.01481 1.000 22.99102 134 ALA A C 1
ATOM 836 O O . ALA A 1 108 ? 39.91960 5.81177 -0.05389 1.000 23.88024 134 ALA A O 1
ATOM 838 N N . SER A 1 109 ? 40.00096 7.23814 -1.80032 1.000 21.46770 135 SER A N 1
ATOM 839 C CA . SER A 1 109 ? 41.38989 7.60964 -1.53383 1.000 22.98700 135 SER A CA 1
ATOM 840 C C . SER A 1 109 ? 41.51440 8.50001 -0.29924 1.000 26.06279 135 SER A C 1
ATOM 841 O O . SER A 1 109 ? 42.54818 8.46940 0.38781 1.000 24.93123 135 SER A O 1
ATOM 844 N N . LEU A 1 110 ? 40.47680 9.27949 0.01362 1.000 20.78370 136 LEU A N 1
ATOM 845 C CA . LEU A 1 110 ? 40.48684 10.09535 1.22288 1.000 20.66546 136 LEU A CA 1
ATOM 846 C C . LEU A 1 110 ? 40.26139 9.25658 2.46856 1.000 25.09202 136 LEU A C 1
ATOM 847 O O . LEU A 1 110 ? 40.73890 9.61462 3.55204 1.000 24.93618 136 LEU A O 1
ATOM 852 N N . PHE A 1 111 ? 39.51778 8.16516 2.34535 1.000 21.96483 137 PHE A N 1
ATOM 853 C CA . PHE A 1 111 ? 39.13405 7.31421 3.46998 1.000 23.12271 137 PHE A CA 1
ATOM 854 C C . PHE A 1 111 ? 39.45411 5.86697 3.12083 1.000 22.18132 137 PHE A C 1
ATOM 855 O O . PHE A 1 111 ? 38.55506 5.03662 2.94982 1.000 21.71232 137 PHE A O 1
ATOM 863 N N . PRO A 1 112 ? 40.74587 5.52653 3.02877 1.000 23.64336 138 PRO A N 1
ATOM 864 C CA . PRO A 1 112 ? 41.12184 4.18632 2.55448 1.000 24.47327 138 PRO A CA 1
ATOM 865 C C . PRO A 1 112 ? 40.65828 3.05491 3.45082 1.000 22.03316 138 PRO A C 1
ATOM 866 O O . PRO A 1 112 ? 40.58589 1.91281 2.98613 1.000 26.10613 138 PRO A O 1
ATOM 870 N N . ASP A 1 113 ? 40.32583 3.33127 4.70926 1.000 24.24041 139 ASP A N 1
ATOM 871 C CA . ASP A 1 113 ? 39.84210 2.30139 5.60976 1.000 24.01444 139 ASP A CA 1
ATOM 872 C C . ASP A 1 113 ? 38.33804 2.36380 5.81833 1.000 25.52935 139 ASP A C 1
ATOM 873 O O . ASP A 1 113 ? 37.80280 1.62005 6.64391 1.000 25.66713 139 ASP A O 1
ATOM 878 N N . SER A 1 114 ? 37.64642 3.22326 5.07960 1.000 22.71744 140 SER A N 1
ATOM 879 C CA . SER A 1 114 ? 36.19820 3.15302 4.99549 1.000 20.71943 140 SER A CA 1
ATOM 880 C C . SER A 1 114 ? 35.81800 2.31714 3.77609 1.000 19.91560 140 SER A C 1
ATOM 881 O O . SER A 1 114 ? 36.65740 1.98992 2.93070 1.000 22.15084 140 SER A O 1
ATOM 884 N N . LEU A 1 115 ? 34.53592 1.96412 3.68360 1.000 19.33749 141 LEU A N 1
ATOM 885 C CA . LEU A 1 115 ? 34.03541 1.11171 2.60555 1.000 19.79932 141 LEU A CA 1
ATOM 886 C C . LEU A 1 115 ? 33.16146 1.97180 1.70393 1.000 19.09861 141 LEU A C 1
ATOM 887 O O . LEU A 1 115 ? 32.00551 2.24644 2.04104 1.000 18.23999 141 LEU A O 1
ATOM 892 N N . ILE A 1 116 ? 33.70807 2.39864 0.57033 1.000 17.13592 142 ILE A N 1
ATOM 893 C CA . ILE A 1 116 ? 32.98934 3.31780 -0.31766 1.000 17.27874 142 ILE A CA 1
ATOM 894 C C . ILE A 1 116 ? 32.13876 2.51680 -1.30059 1.000 17.35139 142 ILE A C 1
ATOM 895 O O . ILE A 1 116 ? 32.61978 1.56400 -1.92341 1.000 18.05380 142 ILE A O 1
ATOM 900 N N . VAL A 1 117 ? 30.87377 2.91895 -1.45637 1.000 16.39143 143 VAL A N 1
ATOM 901 C CA . VAL A 1 117 ? 29.93993 2.31707 -2.40465 1.000 15.89044 143 VAL A CA 1
ATOM 902 C C . VAL A 1 117 ? 29.35028 3.44407 -3.24143 1.000 15.42368 143 VAL A C 1
ATOM 903 O O . VAL A 1 117 ? 28.81805 4.41300 -2.68819 1.000 17.37719 143 VAL A O 1
ATOM 907 N N . LYS A 1 118 ? 29.43557 3.32402 -4.56558 1.000 15.18926 144 LYS A N 1
ATOM 908 C CA . LYS A 1 118 ? 28.72869 4.26858 -5.41560 1.000 15.42837 144 LYS A CA 1
ATOM 909 C C . LYS A 1 118 ? 27.26443 3.86559 -5.51439 1.000 16.43069 144 LYS A C 1
ATOM 910 O O . LYS A 1 118 ? 26.94415 2.69545 -5.73445 1.000 16.90493 144 LYS A O 1
ATOM 916 N N . GLY A 1 119 ? 26.37803 4.84688 -5.38571 1.000 15.63191 145 GLY A N 1
ATOM 917 C CA . GLY A 1 119 ? 24.96558 4.58810 -5.61058 1.000 16.35100 145 GLY A CA 1
ATOM 918 C C . GLY A 1 119 ? 24.09473 5.81628 -5.46111 1.000 14.62236 145 GLY A C 1
ATOM 919 O O . GLY A 1 119 ? 24.43852 6.75533 -4.73101 1.000 15.79402 145 GLY A O 1
ATOM 920 N N . PHE A 1 120 ? 22.97153 5.83350 -6.17889 1.000 14.49654 146 PHE A N 1
ATOM 921 C CA . PHE A 1 120 ? 21.87738 6.80000 -6.04312 1.000 14.15312 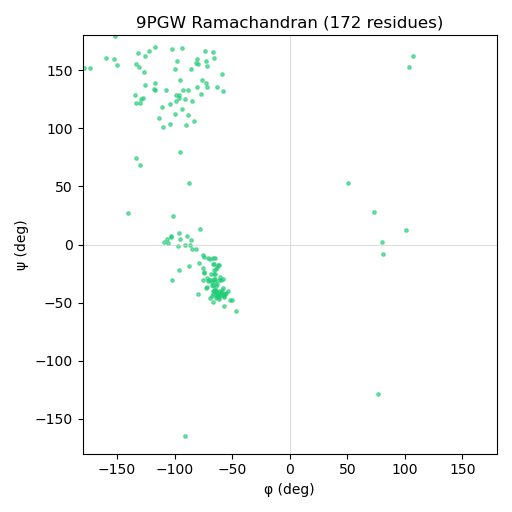146 PHE A CA 1
ATOM 922 C C . PHE A 1 120 ? 22.14773 8.13377 -6.73152 1.000 16.81739 146 PHE A C 1
ATOM 923 O O . PHE A 1 120 ? 21.28530 9.01638 -6.66347 1.000 17.60873 146 PHE A O 1
ATOM 931 N N . ASN A 1 121 ? 23.27973 8.30836 -7.41130 1.000 15.13731 147 ASN A N 1
ATOM 932 C CA . ASN A 1 121 ? 23.50887 9.57104 -8.11116 1.000 15.64972 147 ASN A CA 1
ATOM 933 C C . ASN A 1 121 ? 22.53508 9.79524 -9.25908 1.000 16.76349 147 ASN A C 1
ATOM 934 O O . ASN A 1 121 ? 22.32028 10.94511 -9.64376 1.000 17.31158 147 ASN A O 1
ATOM 939 N N . VAL A 1 122 ? 21.93262 8.72687 -9.79208 1.000 16.32277 148 VAL A N 1
ATOM 940 C CA . VAL A 1 122 ? 21.01035 8.85281 -10.91901 1.000 16.57187 148 VAL A CA 1
ATOM 941 C C . VAL A 1 122 ? 19.60145 9.18773 -10.47459 1.000 18.83321 148 VAL A C 1
ATOM 942 O O . VAL A 1 122 ? 18.72817 9.38890 -11.33146 1.000 20.54221 148 VAL A O 1
ATOM 946 N N . VAL A 1 123 ? 19.35104 9.25204 -9.16879 1.000 19.05018 149 VAL A N 1
ATOM 947 C CA . VAL A 1 123 ? 18.02434 9.49542 -8.61332 1.000 20.61201 149 VAL A CA 1
ATOM 948 C C . VAL A 1 123 ? 17.87217 10.97795 -8.30647 1.000 20.58580 149 VAL A C 1
ATOM 949 O O . VAL A 1 123 ? 18.68590 11.54866 -7.57969 1.000 21.13464 149 VAL A O 1
ATOM 953 N N . SER A 1 124 ? 16.82237 11.60518 -8.83128 1.000 23.37094 150 SER A N 1
ATOM 954 C CA . SER A 1 124 ? 16.65365 13.01675 -8.51962 1.000 24.56462 150 SER A CA 1
ATOM 955 C C . SER A 1 124 ? 16.01164 13.20457 -7.14532 1.000 22.69783 150 SER A C 1
ATOM 956 O O . SER A 1 124 ? 15.37117 12.30067 -6.59713 1.000 22.75921 150 SER A O 1
ATOM 959 N N . ALA A 1 125 ? 16.20757 14.40893 -6.58703 1.000 25.88709 151 ALA A N 1
ATOM 960 C CA . ALA A 1 125 ? 15.53546 14.75296 -5.33964 1.000 26.51328 151 ALA A CA 1
ATOM 961 C C . ALA A 1 125 ? 14.03510 14.57048 -5.48947 1.000 25.54385 151 ALA A C 1
ATOM 962 O O . ALA A 1 125 ? 13.36352 14.02050 -4.60339 1.000 25.43649 151 ALA A O 1
ATOM 964 N N . TRP A 1 126 ? 13.49490 14.98202 -6.64089 1.000 29.66570 152 TRP A N 1
ATOM 965 C CA . TRP A 1 126 ? 12.05959 14.87923 -6.84383 1.000 27.76874 152 TRP A CA 1
ATOM 966 C C . TRP A 1 126 ? 11.64761 13.41562 -6.92907 1.000 24.15877 152 TRP A C 1
ATOM 967 O O . TRP A 1 126 ? 10.58492 13.03996 -6.43058 1.000 28.30640 152 TRP A O 1
ATOM 978 N N . ALA A 1 127 ? 12.52396 12.55173 -7.45935 1.000 27.83901 153 ALA A N 1
ATOM 979 C CA . ALA A 1 127 ? 12.21346 11.12762 -7.52785 1.000 22.05425 153 ALA A CA 1
ATOM 980 C C . ALA A 1 127 ? 12.23288 10.46038 -6.15247 1.000 26.83174 153 ALA A C 1
ATOM 981 O O . ALA A 1 127 ? 11.50862 9.49045 -5.92205 1.000 26.86882 15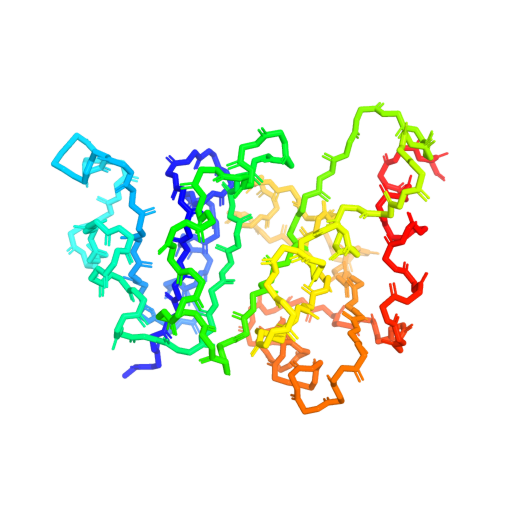3 ALA A O 1
ATOM 983 N N . LEU A 1 128 ? 13.06531 10.94100 -5.22971 1.000 24.61474 154 LEU A N 1
ATOM 984 C CA . LEU A 1 128 ? 13.03497 10.38546 -3.88119 1.000 23.59040 154 LEU A CA 1
ATOM 985 C C . LEU A 1 128 ? 11.74320 10.73863 -3.15107 1.000 21.25475 154 LEU A C 1
ATOM 986 O O . LEU A 1 128 ? 11.27700 9.96906 -2.30508 1.000 23.78278 154 LEU A O 1
ATOM 991 N N . GLN A 1 129 ? 11.15293 11.89028 -3.47117 1.000 21.38223 155 GLN A N 1
ATOM 992 C CA . GLN A 1 129 ? 9.91685 12.30532 -2.81500 1.000 23.63520 155 GLN A CA 1
ATOM 993 C C . GLN A 1 129 ? 8.70481 11.60516 -3.40685 1.000 25.60115 155 GLN A C 1
ATOM 994 O O . GLN A 1 129 ? 7.80430 11.19041 -2.66781 1.000 28.32255 155 GLN A O 1
ATOM 1000 N N . LEU A 1 130 ? 8.65420 11.49455 -4.73263 1.000 25.17045 156 LEU A N 1
ATOM 1001 C CA . LEU A 1 130 ? 7.49289 10.94506 -5.42274 1.000 29.60493 156 LEU A CA 1
ATOM 1002 C C . LEU A 1 130 ? 7.63988 9.47352 -5.76179 1.000 38.67038 156 LEU A C 1
ATOM 1003 O O . LEU A 1 130 ? 6.62422 8.79615 -5.96854 1.000 39.15116 156 LEU A O 1
ATOM 1008 N N . GLY A 1 131 ? 8.86887 8.97204 -5.82547 1.000 36.29880 157 GLY A N 1
ATOM 1009 C CA . GLY A 1 131 ? 9.12788 7.66261 -6.37338 1.000 38.53379 157 GLY A CA 1
ATOM 1010 C C . GLY A 1 131 ? 9.70380 7.76544 -7.77081 1.000 39.00809 157 GLY A C 1
ATOM 1011 O O . GLY A 1 131 ? 9.46679 8.73247 -8.50434 1.000 41.11412 157 GLY A O 1
ATOM 1012 N N . PRO A 1 132 ? 10.48055 6.76162 -8.16435 1.000 38.77592 158 PRO A N 1
ATOM 1013 C CA . PRO A 1 132 ? 10.99503 6.72601 -9.53512 1.000 44.89615 158 PRO A CA 1
ATOM 1014 C C . PRO A 1 132 ? 9.87688 6.40716 -10.51116 1.000 45.16418 158 PRO A C 1
ATOM 1015 O O . PRO A 1 132 ? 8.88032 5.76903 -10.16142 1.000 44.11140 158 PRO A O 1
ATOM 1019 N N . LYS A 1 133 ? 10.05111 6.86436 -11.74785 1.000 43.92018 159 LYS A N 1
ATOM 1020 C CA . LYS A 1 133 ? 9.14792 6.45053 -12.81138 1.000 45.77047 159 LYS A CA 1
ATOM 1021 C C . LYS A 1 133 ? 9.19309 4.93090 -12.94559 1.000 46.97481 159 LYS A C 1
ATOM 1022 O O . LYS A 1 133 ? 10.22752 4.29941 -12.71631 1.000 43.47460 159 LYS A O 1
ATOM 1028 N N . ASP A 1 134 ? 8.04785 4.33824 -13.30374 1.000 50.02558 160 ASP A N 1
ATOM 1029 C CA . ASP A 1 134 ? 7.94722 2.87923 -13.32850 1.000 50.71201 160 ASP A CA 1
ATOM 1030 C C . ASP A 1 134 ? 8.93100 2.24567 -14.30399 1.000 47.95676 160 ASP A C 1
ATOM 1031 O O . ASP A 1 134 ? 9.34443 1.09752 -14.10300 1.000 43.63422 160 ASP A O 1
ATOM 1036 N N . ALA A 1 135 ? 9.31608 2.96583 -15.35653 1.000 47.60573 161 ALA A N 1
ATOM 1037 C CA . ALA A 1 135 ? 10.26079 2.45392 -16.34242 1.000 46.59994 161 ALA A CA 1
ATOM 1038 C C . ALA A 1 135 ? 11.71716 2.78714 -16.02342 1.000 46.60595 161 ALA A C 1
ATOM 1039 O O . ALA A 1 135 ? 12.60364 2.38347 -16.78463 1.000 45.58466 161 ALA A O 1
ATOM 1041 N N . SER A 1 136 ? 11.99265 3.49213 -14.92444 1.000 41.29682 162 SER A N 1
ATOM 1042 C CA A SER A 1 136 ? 13.36271 3.83518 -14.53983 0.479 41.21529 162 SER A CA 1
ATOM 1043 C CA B SER A 1 136 ? 13.35403 3.85694 -14.54069 0.521 41.21360 162 SER A CA 1
ATOM 1044 C C . SER A 1 136 ? 13.50265 3.83003 -13.01684 1.000 40.50760 162 SER A C 1
ATOM 1045 O O . SER A 1 136 ? 13.81457 4.83252 -12.37435 1.000 43.08852 162 SER A O 1
ATOM 1050 N N . ARG A 1 137 ? 13.27720 2.66104 -12.42630 1.000 34.42389 163 ARG A N 1
ATOM 1051 C CA . ARG A 1 137 ? 13.43565 2.42810 -10.99623 1.000 32.45517 163 ARG A CA 1
ATOM 1052 C C . ARG A 1 137 ? 14.87217 2.05724 -10.64566 1.000 25.94791 163 ARG A C 1
ATOM 1053 O O . ARG A 1 137 ? 15.18764 1.83361 -9.46810 1.000 21.79202 163 ARG A O 1
ATOM 1061 N N . GLN A 1 138 ? 15.74188 1.98488 -11.64639 1.000 24.22741 164 GLN A N 1
ATOM 1062 C CA . GLN A 1 138 ? 17.06922 1.42264 -11.46707 1.000 24.20388 164 GLN A CA 1
ATOM 1063 C C . GLN A 1 138 ? 17.98349 2.39951 -10.74435 1.000 21.14479 164 GLN A C 1
ATOM 1064 O O . GLN A 1 138 ? 17.94701 3.60842 -10.98138 1.000 24.02165 164 GLN A O 1
ATOM 1070 N N . VAL A 1 139 ? 18.80873 1.85005 -9.86500 1.000 17.75171 165 VAL A N 1
ATOM 1071 C CA . VAL A 1 139 ? 19.88391 2.56670 -9.20157 1.000 18.51606 165 VAL A CA 1
ATOM 1072 C C . VAL A 1 139 ? 21.13266 1.72390 -9.38892 1.000 19.05091 165 VAL A C 1
ATOM 1073 O O . VAL A 1 139 ? 21.13903 0.53537 -9.05190 1.000 19.95390 165 VAL A O 1
ATOM 1077 N N . TYR A 1 140 ? 22.18351 2.32663 -9.92865 1.000 16.42274 166 TYR A N 1
ATOM 1078 C CA . TYR A 1 140 ? 23.40954 1.59586 -10.24028 1.000 16.45713 166 TYR A CA 1
ATOM 1079 C C . TYR A 1 140 ? 24.36630 1.64773 -9.05108 1.000 15.43113 166 TYR A C 1
ATOM 1080 O O . TYR A 1 140 ? 24.69034 2.72620 -8.54932 1.000 17.44989 166 TYR A O 1
ATOM 1089 N N . ILE A 1 141 ? 24.80422 0.47378 -8.59329 1.000 15.77084 167 ILE A N 1
ATOM 1090 C CA . ILE A 1 141 ? 25.57182 0.33955 -7.36076 1.000 17.25065 167 ILE A CA 1
ATOM 1091 C C . ILE A 1 141 ? 26.86080 -0.40657 -7.66691 1.000 16.41400 167 ILE A C 1
ATOM 1092 O O . ILE A 1 141 ? 26.85485 -1.39609 -8.40738 1.000 19.40547 167 ILE A O 1
ATOM 1097 N N . CYS A 1 142 ? 27.96980 0.06870 -7.10325 1.000 16.13431 168 CYS A N 1
ATOM 1098 C CA . CYS A 1 142 ? 29.23624 -0.64797 -7.23835 1.000 17.61008 168 CYS A CA 1
ATOM 1099 C C . CYS A 1 142 ? 30.13041 -0.34854 -6.03942 1.000 18.00988 168 CYS A C 1
ATOM 1100 O O . CYS A 1 142 ? 29.95133 0.65132 -5.34019 1.000 16.69180 168 CYS A O 1
ATOM 1103 N N . SER A 1 143 ? 31.10875 -1.23359 -5.80841 1.000 17.30653 169 SER A N 1
ATOM 1104 C CA . SER A 1 143 ? 32.04937 -1.12279 -4.69691 1.000 17.42225 169 SER A CA 1
ATOM 1105 C C . SER A 1 143 ? 33.10636 -2.19958 -4.84902 1.000 18.73608 169 SER A C 1
ATOM 1106 O O . SER A 1 143 ? 32.82832 -3.28004 -5.36914 1.000 19.77007 169 SER A O 1
ATOM 1109 N N . ASN A 1 144 ? 34.29585 -1.92234 -4.32760 1.000 18.69115 170 ASN A N 1
ATOM 1110 C CA . ASN A 1 144 ? 35.29498 -2.98281 -4.26365 1.000 19.68699 170 ASN A CA 1
ATOM 1111 C C . ASN A 1 144 ? 35.03525 -3.93598 -3.10430 1.000 22.89856 170 ASN A C 1
ATOM 1112 O O . ASN A 1 144 ? 35.60107 -5.03440 -3.08008 1.000 24.52462 170 ASN A O 1
ATOM 1117 N N . ASN A 1 145 ? 34.20665 -3.54796 -2.14457 1.000 20.27208 171 ASN A N 1
ATOM 1118 C CA . ASN A 1 145 ? 33.90066 -4.38302 -0.98757 1.000 20.83369 171 ASN A CA 1
ATOM 1119 C C . ASN A 1 145 ? 32.56039 -5.06390 -1.22681 1.000 23.07919 171 ASN A C 1
ATOM 1120 O O . ASN A 1 145 ? 31.51686 -4.39732 -1.25449 1.000 20.60031 171 ASN A O 1
ATOM 1125 N N . ILE A 1 146 ? 32.58523 -6.39395 -1.39902 1.000 22.51531 172 ILE A N 1
ATOM 1126 C CA . ILE A 1 146 ? 31.37740 -7.12792 -1.76200 1.000 21.61665 172 ILE A CA 1
ATOM 1127 C C . ILE A 1 146 ? 30.31262 -7.00899 -0.67925 1.000 22.03132 172 ILE A C 1
ATOM 1128 O O . ILE A 1 146 ? 29.12754 -6.84424 -0.97468 1.000 21.45456 172 ILE A O 1
ATOM 1133 N N . GLN A 1 147 ? 30.71155 -7.10524 0.59075 1.000 23.30876 173 GLN A N 1
ATOM 1134 C CA . GLN A 1 147 ? 29.72492 -7.07949 1.66436 1.000 25.85623 173 GLN A CA 1
ATOM 1135 C C . GLN A 1 147 ? 29.03741 -5.72054 1.75043 1.000 23.50360 173 GLN A C 1
ATOM 1136 O O . GLN A 1 147 ? 27.81193 -5.64620 1.91963 1.000 23.35512 173 GLN A O 1
ATOM 1142 N N . ALA A 1 148 ? 29.80813 -4.63687 1.63161 1.000 21.75491 174 ALA A N 1
ATOM 1143 C CA . ALA A 1 148 ? 29.20576 -3.30523 1.63674 1.000 20.07097 174 ALA A CA 1
ATOM 1144 C C . ALA A 1 148 ? 28.30330 -3.12204 0.42681 1.000 21.41384 174 ALA A C 1
ATOM 1145 O O . ALA A 1 148 ? 27.21835 -2.52845 0.52552 1.000 19.32597 174 ALA A O 1
ATOM 1147 N N . ARG A 1 149 ? 28.75029 -3.61391 -0.73223 1.000 19.37417 175 ARG A N 1
ATOM 1148 C CA . ARG A 1 149 ? 27.95300 -3.52652 -1.94990 1.000 18.94392 175 ARG A CA 1
ATOM 1149 C C . ARG A 1 149 ? 26.59424 -4.18424 -1.75175 1.000 19.46163 175 ARG A C 1
ATOM 1150 O O . ARG A 1 149 ? 25.54628 -3.60996 -2.08467 1.000 20.36593 175 ARG A O 1
ATOM 1158 N N . GLN A 1 150 ? 26.59124 -5.37428 -1.14805 1.000 20.58910 176 GLN A N 1
ATOM 1159 C CA . GLN A 1 150 ? 25.33976 -6.08346 -0.92358 1.000 22.24837 176 GLN A CA 1
ATOM 1160 C C . GLN A 1 150 ? 24.45474 -5.37230 0.09821 1.000 19.81034 176 GLN A C 1
ATOM 1161 O O . GLN A 1 150 ? 23.22799 -5.36618 -0.05939 1.000 21.33760 176 GLN A O 1
ATOM 1167 N N . GLN A 1 151 ? 25.04845 -4.73472 1.11919 1.000 19.62872 177 GLN A N 1
ATOM 1168 C CA . GLN A 1 151 ? 24.23396 -3.98236 2.07886 1.000 20.28951 177 GLN A CA 1
ATOM 1169 C C . GLN A 1 151 ? 23.53205 -2.81227 1.40109 1.000 20.54474 177 GLN A C 1
ATOM 1170 O O . GLN A 1 151 ? 22.35677 -2.53933 1.67803 1.000 20.87353 177 GLN A O 1
ATOM 1176 N N . VAL A 1 152 ? 24.23469 -2.11530 0.50366 1.000 18.28682 178 VAL A N 1
ATOM 1177 C CA . VAL A 1 152 ? 23.62605 -0.98697 -0.19462 1.000 18.20203 178 VAL A CA 1
ATOM 1178 C C . VAL A 1 152 ? 22.59362 -1.45687 -1.21511 1.000 17.99448 178 VAL A C 1
ATOM 1179 O O . VAL A 1 152 ? 21.56375 -0.80410 -1.41929 1.000 18.42830 178 VAL A O 1
ATOM 1183 N N . ILE A 1 153 ? 22.85394 -2.58836 -1.87492 1.000 18.15308 179 ILE A N 1
ATOM 1184 C CA . ILE A 1 153 ? 21.85839 -3.20414 -2.74523 1.000 19.27674 179 ILE A CA 1
ATOM 1185 C C . ILE A 1 153 ? 20.57869 -3.50473 -1.96916 1.000 20.54466 179 ILE A C 1
ATOM 1186 O O . ILE A 1 153 ? 19.46675 -3.20903 -2.42704 1.000 19.40107 179 ILE A O 1
ATOM 1191 N N . GLU A 1 154 ? 20.71554 -4.05582 -0.76485 1.000 19.10652 180 GLU A N 1
ATOM 1192 C CA . GLU A 1 154 ? 19.52777 -4.35288 0.02689 1.000 21.60701 180 GLU A CA 1
ATOM 1193 C C . GLU A 1 154 ? 18.80598 -3.07648 0.46279 1.000 21.62083 180 GLU A C 1
ATOM 1194 O O . GLU A 1 154 ? 17.57082 -3.01684 0.43893 1.000 22.27456 180 GLU A O 1
ATOM 1200 N N . LEU A 1 155 ? 19.56122 -2.04281 0.84629 1.000 20.42074 181 LEU A N 1
ATOM 1201 C CA . LEU A 1 155 ? 18.95020 -0.76246 1.19017 1.000 20.26113 181 LEU A CA 1
ATOM 1202 C C . LEU A 1 155 ? 18.16679 -0.20016 0.00971 1.000 19.93075 181 LEU A C 1
ATOM 1203 O O . LEU A 1 155 ? 17.04532 0.29693 0.17429 1.000 20.82201 181 LEU A O 1
ATOM 1208 N N . ALA A 1 156 ? 18.73539 -0.28396 -1.19744 1.000 19.17246 182 ALA A N 1
ATOM 1209 C CA . ALA A 1 156 ? 18.02862 0.17849 -2.38414 1.000 18.86290 182 ALA A CA 1
ATOM 1210 C C . ALA A 1 156 ? 16.70073 -0.54744 -2.55272 1.000 19.06049 182 ALA A C 1
ATOM 1211 O O . ALA A 1 156 ? 15.68141 0.07102 -2.89060 1.000 19.98403 182 ALA A O 1
ATOM 1213 N N . ARG A 1 157 ? 16.69991 -1.86654 -2.33357 1.000 19.20668 183 ARG A N 1
ATOM 1214 C CA . ARG A 1 157 ? 15.46827 -2.63938 -2.44057 1.000 20.84256 183 ARG A CA 1
ATOM 1215 C C . ARG A 1 157 ? 14.45043 -2.17972 -1.40951 1.000 20.09808 183 ARG A C 1
ATOM 1216 O O . ARG A 1 157 ? 13.26103 -2.04670 -1.72329 1.000 23.73954 183 ARG A O 1
ATOM 1224 N N . GLN A 1 158 ? 14.89711 -1.94900 -0.17107 1.000 21.75028 184 GLN A N 1
ATOM 1225 C CA . GLN A 1 158 ? 13.99627 -1.49407 0.88868 1.000 20.99074 184 GLN A CA 1
ATOM 1226 C C . GLN A 1 158 ? 13.43313 -0.11279 0.60019 1.000 23.15488 184 GLN A C 1
ATOM 1227 O O . GLN A 1 158 ? 12.35158 0.22506 1.09739 1.000 24.45410 184 GLN A O 1
ATOM 1233 N N . LEU A 1 159 ? 14.14045 0.69026 -0.18552 1.000 20.70556 185 LEU A N 1
ATOM 1234 C CA . LEU A 1 159 ? 13.67743 2.01227 -0.57228 1.000 20.14981 185 LEU A CA 1
ATOM 1235 C C . LEU A 1 159 ? 12.84578 1.97399 -1.85094 1.000 22.84780 185 LEU A C 1
ATOM 1236 O O . LEU A 1 159 ? 12.49968 3.03029 -2.39124 1.000 25.69675 185 LEU A O 1
ATOM 1241 N N . ASN A 1 160 ? 12.53106 0.77364 -2.34165 1.000 21.39978 186 ASN A N 1
ATOM 1242 C CA . ASN A 1 160 ? 11.66304 0.53997 -3.49550 1.000 24.17286 186 ASN A CA 1
ATOM 1243 C C . ASN A 1 160 ? 12.32191 0.90051 -4.82399 1.000 26.40024 186 ASN A C 1
ATOM 1244 O O . ASN A 1 160 ? 11.63765 1.25359 -5.78482 1.000 30.38087 186 ASN A O 1
ATOM 1249 N N . PHE A 1 161 ? 13.64770 0.81310 -4.89926 1.000 21.34982 187 PHE A N 1
ATOM 1250 C CA . PHE A 1 161 ? 14.34798 0.91845 -6.17024 1.000 21.52514 187 PHE A CA 1
ATOM 1251 C C . PHE A 1 161 ? 14.76006 -0.47169 -6.63426 1.000 22.51646 187 PHE A C 1
ATOM 1252 O O . PHE A 1 161 ? 14.69959 -1.44638 -5.88080 1.000 21.96037 187 PHE A O 1
ATOM 1260 N N . ILE A 1 162 ? 15.18387 -0.55548 -7.89561 1.000 21.41519 188 ILE A N 1
ATOM 1261 C CA . ILE A 1 162 ? 15.70383 -1.79766 -8.47081 1.000 20.86641 188 ILE A CA 1
ATOM 1262 C C . ILE A 1 162 ? 17.21673 -1.64721 -8.54533 1.000 21.13988 188 ILE A C 1
ATOM 1263 O O . ILE A 1 162 ? 17.72378 -0.91723 -9.40795 1.000 20.75643 188 ILE A O 1
ATOM 1268 N N . PRO A 1 163 ? 17.96493 -2.27070 -7.65215 1.000 20.44762 189 PRO A N 1
ATOM 1269 C CA . PRO A 1 163 ? 19.42637 -2.12825 -7.69298 1.000 21.06358 189 PRO A CA 1
ATOM 1270 C C . PRO A 1 163 ? 20.01105 -2.87576 -8.87846 1.000 22.00700 189 PRO A C 1
ATOM 1271 O O . PRO A 1 163 ? 19.64697 -4.02549 -9.15152 1.000 23.25051 189 PRO A O 1
ATOM 1275 N N . ILE A 1 164 ? 20.94235 -2.21755 -9.56757 1.000 17.88448 190 ILE A N 1
ATOM 1276 C CA . ILE A 1 164 ? 21.69271 -2.79797 -10.67864 1.000 18.33923 190 ILE A CA 1
ATOM 1277 C C . ILE A 1 164 ? 23.14413 -2.88680 -10.22309 1.000 20.77309 190 ILE A C 1
ATOM 1278 O O . ILE A 1 164 ? 23.82741 -1.86358 -10.07266 1.000 18.91864 190 ILE A O 1
ATOM 1283 N N . ASP A 1 165 ? 23.60480 -4.11453 -9.97943 1.000 18.91037 191 ASP A N 1
ATOM 1284 C CA . ASP A 1 165 ? 24.92136 -4.39077 -9.41049 1.000 16.62587 191 ASP A CA 1
ATOM 1285 C C . ASP A 1 165 ? 25.96358 -4.36243 -10.51848 1.000 18.07196 191 ASP A C 1
ATOM 1286 O O . ASP A 1 165 ? 26.04167 -5.29031 -11.32434 1.000 18.55423 191 ASP A O 1
ATOM 1291 N N . LEU A 1 166 ? 26.77003 -3.30459 -10.56724 1.000 16.98650 192 LEU A N 1
ATOM 1292 C CA . LEU A 1 166 ? 27.83118 -3.21291 -11.56276 1.000 16.25058 192 LEU A CA 1
ATOM 1293 C C . LEU A 1 166 ? 29.20213 -3.54273 -10.99125 1.000 17.19021 192 LEU A C 1
ATOM 1294 O O . LEU A 1 166 ? 30.22272 -3.13586 -11.55020 1.000 17.56307 192 LEU A O 1
ATOM 1299 N N . GLY A 1 167 ? 29.24944 -4.31035 -9.90893 1.000 16.77988 193 GLY A N 1
ATOM 1300 C CA . GLY A 1 167 ? 30.50440 -4.91140 -9.49349 1.000 16.56538 193 GLY A CA 1
ATOM 1301 C C . GLY A 1 167 ? 31.43227 -3.92526 -8.81676 1.000 17.29726 193 GLY A C 1
ATOM 1302 O O . GLY A 1 167 ? 31.04303 -3.22947 -7.87408 1.000 18.02758 193 GLY A O 1
ATOM 1303 N N . SER A 1 168 ? 32.67124 -3.86920 -9.29281 1.000 18.29923 194 SER A N 1
ATOM 1304 C CA . SER A 1 168 ? 33.74019 -3.16300 -8.60724 1.000 17.32910 194 SER A CA 1
ATOM 1305 C C . SER A 1 168 ? 33.59281 -1.64601 -8.73984 1.000 18.77503 194 SER A C 1
ATOM 1306 O O . SER A 1 168 ? 32.83073 -1.13189 -9.56595 1.000 17.98965 194 SER A O 1
ATOM 1309 N N . LEU A 1 169 ? 34.36026 -0.92285 -7.91339 1.000 18.10797 195 LEU A N 1
ATOM 1310 C CA . LEU A 1 169 ? 34.30554 0.53476 -7.92971 1.000 18.47576 195 LEU A CA 1
ATOM 1311 C C . LEU A 1 169 ? 34.83596 1.12167 -9.23471 1.000 20.31116 195 LEU A C 1
ATOM 1312 O O . LEU A 1 169 ? 34.65740 2.32489 -9.48561 1.000 18.66941 195 LEU A O 1
ATOM 1317 N N . SER A 1 170 ? 35.47874 0.30675 -10.07340 1.000 18.99388 196 SER A N 1
ATOM 1318 C CA A SER A 1 170 ? 35.85622 0.76181 -11.41066 0.627 20.56400 196 SER A CA 1
ATOM 1319 C CA B SER A 1 170 ? 35.85658 0.78799 -11.39521 0.373 20.59394 196 SER A CA 1
ATOM 1320 C C . SER A 1 170 ? 34.64421 1.23364 -12.19826 1.000 20.26155 196 SER A C 1
ATOM 1321 O O . SER A 1 170 ? 34.78794 2.04785 -13.12018 1.000 19.05579 196 SER A O 1
ATOM 1326 N N . SER A 1 171 ? 33.44592 0.72610 -11.86443 1.000 17.29122 197 SER A N 1
ATOM 1327 C CA . SER A 1 171 ? 32.23746 1.13175 -12.56632 1.000 17.44148 197 SER A CA 1
ATOM 1328 C C . SER A 1 171 ? 31.75994 2.52659 -12.19403 1.000 16.06697 197 SER A C 1
ATOM 1329 O O . SER A 1 171 ? 30.87361 3.04828 -12.88356 1.000 17.31803 197 SER A O 1
ATOM 1332 N N . ALA A 1 172 ? 32.32046 3.14502 -11.14657 1.000 16.67610 198 ALA A N 1
ATOM 1333 C CA . ALA A 1 172 ? 31.77743 4.41334 -10.66594 1.000 16.81470 198 ALA A CA 1
ATOM 1334 C C . ALA A 1 172 ? 31.89924 5.52148 -11.71004 1.000 17.17673 198 ALA A C 1
ATOM 1335 O O . ALA A 1 172 ? 31.00336 6.37219 -11.82184 1.000 15.36590 198 ALA A O 1
ATOM 1337 N N . ARG A 1 173 ? 32.98944 5.52693 -12.48965 1.000 17.15817 199 ARG A N 1
ATOM 1338 C CA . ARG A 1 173 ? 33.18747 6.58507 -13.48286 1.000 16.38407 199 ARG A CA 1
ATOM 1339 C C . ARG A 1 173 ? 32.02340 6.66198 -14.46847 1.000 16.51646 199 ARG A C 1
ATOM 1340 O O . ARG A 1 173 ? 31.43061 7.72828 -14.66657 1.000 16.24369 199 ARG A O 1
ATOM 1348 N N . GLU A 1 174 ? 31.67770 5.53435 -15.09897 1.000 16.16263 200 GLU A N 1
ATOM 1349 C CA . GLU A 1 174 ? 30.60528 5.56836 -16.08635 1.000 16.84431 200 GLU A CA 1
ATOM 1350 C C . GLU A 1 174 ? 29.23056 5.68662 -15.45607 1.000 16.83613 200 GLU A C 1
ATOM 1351 O O . GLU A 1 174 ? 28.32135 6.21224 -16.09682 1.000 17.26866 200 GLU A O 1
ATOM 1357 N N . ILE A 1 175 ? 29.06371 5.26365 -14.20226 1.000 16.97075 201 ILE A N 1
ATOM 1358 C CA . ILE A 1 175 ? 27.82843 5.57126 -13.48676 1.000 16.04554 201 ILE A CA 1
ATOM 1359 C C . ILE A 1 175 ? 27.69858 7.07847 -13.28183 1.000 16.61172 201 ILE A C 1
ATOM 1360 O O . ILE A 1 175 ? 26.61132 7.65179 -13.41471 1.000 16.48014 201 ILE A O 1
ATOM 1365 N N . GLU A 1 176 ? 28.81357 7.74334 -12.98194 1.000 15.49742 202 GLU A N 1
ATOM 1366 C CA . GLU A 1 176 ? 28.80616 9.19762 -12.83852 1.000 17.14807 202 GLU A CA 1
ATOM 1367 C C . GLU A 1 176 ? 28.60393 9.90468 -14.17472 1.000 15.78719 202 GLU A C 1
ATOM 1368 O O . GLU A 1 176 ? 27.98386 10.97989 -14.21669 1.000 17.92429 202 GLU A O 1
ATOM 1374 N N . ASN A 1 177 ? 29.07087 9.30834 -15.27547 1.000 15.77715 203 ASN A N 1
ATOM 1375 C CA . ASN A 1 177 ? 28.84038 9.93286 -16.57163 1.000 15.96030 203 ASN A CA 1
ATOM 1376 C C . ASN A 1 177 ? 27.40411 9.78441 -17.02989 1.000 18.15277 203 ASN A C 1
ATOM 1377 O O . ASN A 1 177 ? 26.94108 10.59205 -17.83687 1.000 18.80145 203 ASN A O 1
ATOM 1382 N N . LEU A 1 178 ? 26.68646 8.77661 -16.53245 1.000 16.09306 204 LEU A N 1
ATOM 1383 C CA . LEU A 1 178 ? 25.40259 8.42248 -17.13135 1.000 18.73664 204 LEU A CA 1
ATOM 1384 C C . LEU A 1 178 ? 24.38736 9.56313 -17.13507 1.000 19.71290 204 LEU A C 1
ATOM 1385 O O . LEU A 1 178 ? 23.72000 9.74977 -18.17396 1.000 20.29037 204 LEU A O 1
ATOM 1390 N N . PRO A 1 179 ? 24.21228 10.34733 -16.06463 1.000 18.37136 205 PRO A N 1
ATOM 1391 C CA . PRO A 1 179 ? 23.21311 11.43212 -16.12078 1.000 19.65204 205 PRO A CA 1
ATOM 1392 C C . PRO A 1 179 ? 23.52672 12.47348 -17.17193 1.000 19.90592 205 PRO A C 1
ATOM 1393 O O . PRO A 1 179 ? 22.62624 13.22858 -17.56322 1.000 22.59332 205 PRO A O 1
ATOM 1397 N N . LEU A 1 180 ? 24.76224 12.53334 -17.65207 1.000 19.40024 206 LEU A N 1
ATOM 1398 C CA . LEU A 1 180 ? 25.17211 13.52921 -18.63016 1.000 21.90353 206 LEU A CA 1
ATOM 1399 C C . LEU A 1 180 ? 25.09815 13.02938 -20.06499 1.000 24.84014 206 LEU A C 1
ATOM 1400 O O . LEU A 1 180 ? 25.47951 13.76940 -20.97934 1.000 26.44393 206 LEU A O 1
ATOM 1405 N N . ARG A 1 181 ? 24.59464 11.81294 -20.30077 1.000 21.69222 207 ARG A N 1
ATOM 1406 C CA . ARG A 1 181 ? 24.74154 11.20048 -21.62671 1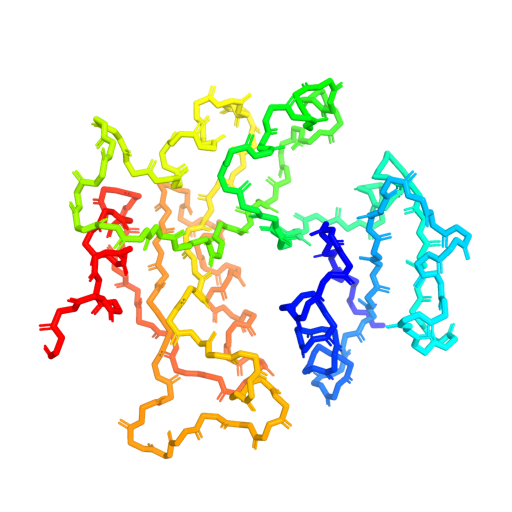.000 27.15714 207 ARG A CA 1
ATOM 1407 C C . ARG A 1 181 ? 23.53475 11.19817 -22.57069 1.000 40.22954 207 ARG A C 1
ATOM 1408 O O . ARG A 1 181 ? 23.75512 11.20390 -23.78648 1.000 41.33410 207 ARG A O 1
ATOM 1416 N N . LEU A 1 182 ? 22.29564 11.14855 -22.08364 1.000 42.76926 208 LEU A N 1
ATOM 1417 C CA . LEU A 1 182 ? 21.08706 10.82693 -22.90910 1.000 43.61272 208 LEU A CA 1
ATOM 1418 C C . LEU A 1 182 ? 20.90642 9.32777 -23.16227 1.000 44.90935 208 LEU A C 1
ATOM 1419 O O . LEU A 1 182 ? 21.86493 8.56875 -23.33904 1.000 33.37854 208 LEU A O 1
#

Foldseek 3Di:
DAEEEEEDQDLQSLLLCLLCVVLPYQYEYAYPCQVVSVVSHDPSYHGDHPLVSLVRHQHYEHPDELVCLVVCLVCLVSQAAGEYEDLYADPDQPPDPDFSQVVSCVSRVRHWYKYKNVLADSVCSNVNDDPVALEMEMETQDPVSRVVVCVVSVSSVGHYDYPYYCVCRNVSNCVVVPD

Solvent-accessible surface area: 9040 Å² total; per-residue (Å²): 186,104,33,2,2,1,3,10,36,40,113,44,0,67,2,1,0,64,19,0,50,191,40,38,28,58,1,0,0,0,10,188,88,17,91,78,9,52,155,46,16,56,191,92,10,46,24,20,89,24,91,51,5,2,96,85,12,100,26,2,0,0,16,34,109,21,116,104,0,78,65,3,25,131,16,97,155,75,1,76,45,26,6,3,0,0,12,5,56,26,151,168,69,78,76,70,126,64,7,0,0,61,48,0,25,79,24,2,90,90,11,52,8,0,0,0,0,7,44,12,62,25,169,20,0,75,144,20,25,167,140,95,67,69,59,0,54,0,0,0,104,50,106,137,0,34,112,89,0,13,76,7,0,136,93,0,84,4,65,24,57,74,80,22,49,3,91,32,0,66,98,5,8,5,75,66,67,108,240

Nearest PDB structures (foldseek):
  7tai-assembly1_C  TM=9.908E-01  e=1.855E-33  Homo sapiens
  2yjz-assembly4_D  TM=9.768E-01  e=2.515E-24  Rattus norvegicus
  6hcy-assembly1_A  TM=9.726E-01  e=2.985E-23  Homo sapiens
  2vq3-assembly1_B  TM=9.543E-01  e=1.908E-22  Homo sapiens
  8jyt-assembly2_D-2  TM=7.725E-01  e=1.094E-09  synthetic construct

InterPro domains:
  IPR013130 Ferric reductase transmembrane component-like domain [PF01794] (261-404)
  IPR028939 Pyrroline-5-carboxylate reductase, catalytic, N-terminal [PF03807] (32-119)
  IPR036291 NAD(P)-binding domain superfamily [SSF51735] (32-213)
  IPR051267 STEAP family metalloreductases [PTHR14239] (1-490)

B-factor: mean 26.63, std 9.0, range [13.84, 69.46]

Sequence (179 aa):
KVTVGVIGSGDFAKSLLTIRLIRCGYHVVIGSRNPKSASESFPHHVVDVTHHEDDALTKTNIIFVAIHREHYTSLSDLRHLLVGKILIDVSNNMRINQYPESNAEYLASLFPDSLIVKGFNVVSAWALQLGPKDASSRQVYICSNNIQARQQVIELARQLNFIPIDLGSLSSSAREIENLPLRL

Organism: Homo sapiens (NCBI:txid9606)